Protein AF-A0A7S2FZB4-F1 (afdb_monomer)

Organism: NCBI:txid3111310

InterPro domains:
  IPR009003 Peptidase S1, PA clan [SSF50494] (70-297)

Mean predicted aligned error: 8.91 Å

Solvent-accessible surface area (backbone atoms only — not comparable to full-atom values): 17789 Å² total; per-residue (Å²): 136,61,69,64,58,50,52,54,49,51,51,48,47,39,64,40,36,47,52,48,40,50,52,51,58,49,31,66,74,72,39,52,35,68,60,38,36,54,64,19,36,25,29,40,46,49,42,72,43,98,86,69,51,60,43,51,58,87,63,65,42,78,40,92,68,48,58,57,56,61,49,47,61,46,11,34,28,35,38,41,34,61,56,43,18,13,21,32,26,55,44,94,40,34,30,40,28,23,31,72,45,61,48,56,84,72,52,76,73,56,54,81,88,70,68,74,74,77,88,46,62,71,41,68,49,47,36,34,33,74,85,67,55,29,30,39,27,32,24,65,30,63,47,66,43,87,84,55,72,37,49,33,23,35,28,36,60,66,43,76,63,52,87,70,74,78,61,82,74,96,65,86,71,80,72,60,54,67,69,68,51,68,69,49,50,42,28,54,69,42,95,58,74,78,51,66,68,38,54,27,32,31,46,22,35,49,52,47,55,36,84,82,50,91,48,98,69,49,51,75,49,87,52,83,37,57,40,61,32,42,14,31,27,28,31,59,29,8,39,26,100,85,72,44,68,34,58,76,91,75,20,56,31,32,28,30,33,39,51,78,50,66,23,21,38,6,10,34,28,22,37,36,92,78,41,24,32,37,26,25,32,63,52,69,39,79,89,77,52,42,28,33,18,48,34,34,67,60,55,51,54,49,51,53,51,34,53,49,54,56,52,52,58,61,67,71,66,68,73,77,79,81,75,79,82,78,83,80,83,77,132

Sequence (331 aa):
KITANVKDLVELLCTELFEPFFFLATSLKTGHPRSLFEKTLATAEMKKSSKGYWGATHGLKKHAWLPSLPATFDAVVHFAQAGCGTGVHVGQGLVITCAHVTFHASDDALDDSRGEVPNRIGRRKVVMFPSGRTFLTECVYSSETADGSSDIAVMALLVEITTTTTTTSYVADRSTSTSSIEALPAAAVASEAVEDGDEIFCIGNPSNVDLESLRSNAARLEFEPPTWHASVGRCLGYMGPTAAAVDSRVGTFLLHSCWTYWGHSGAPLFRADSGDVVGLHCAWDDRRGTRHGQKVQLLHDALAAARAAKRASVSCGGAPSMRSRSKRRRR

Radius of gyration: 22.03 Å; Cα contacts (8 Å, |Δi|>4): 717; chains: 1; bounding box: 52×103×45 Å

Structure (mmCIF, N/CA/C/O backbone):
data_AF-A0A7S2FZB4-F1
#
_entry.id   AF-A0A7S2FZB4-F1
#
loop_
_atom_site.group_PDB
_atom_site.id
_atom_site.type_symbol
_atom_site.label_atom_id
_atom_site.label_alt_id
_atom_site.label_comp_id
_atom_site.label_asym_id
_atom_site.label_entity_id
_atom_site.label_seq_id
_atom_site.pdbx_PDB_ins_code
_atom_site.Cartn_x
_atom_site.Cartn_y
_atom_site.Cartn_z
_atom_site.occupancy
_atom_site.B_iso_or_equiv
_atom_site.auth_seq_id
_atom_site.auth_comp_id
_atom_site.auth_asym_id
_atom_site.auth_atom_id
_atom_site.pdbx_PDB_model_num
ATOM 1 N N . LYS A 1 1 ? 34.407 -16.978 21.808 1.00 48.31 1 LYS A N 1
ATOM 2 C CA . LYS A 1 1 ? 33.816 -16.104 20.760 1.00 48.31 1 LYS A CA 1
ATOM 3 C C . LYS A 1 1 ? 32.316 -16.397 20.541 1.00 48.31 1 LYS A C 1
ATOM 5 O O . LYS A 1 1 ? 31.866 -16.408 19.411 1.00 48.31 1 LYS A O 1
ATOM 10 N N . ILE A 1 2 ? 31.539 -16.633 21.607 1.00 48.25 2 ILE A N 1
ATOM 11 C CA . ILE A 1 2 ? 30.079 -16.883 21.531 1.00 48.25 2 ILE A CA 1
ATOM 12 C C . ILE A 1 2 ? 29.300 -15.646 22.010 1.00 48.25 2 ILE A C 1
ATOM 14 O O . ILE A 1 2 ? 28.243 -15.331 21.487 1.00 48.25 2 ILE A O 1
ATOM 18 N N . THR A 1 3 ? 29.864 -14.889 22.951 1.00 48.81 3 THR A N 1
ATOM 19 C CA . THR A 1 3 ? 29.245 -13.711 23.572 1.00 48.81 3 THR A CA 1
ATOM 20 C C . THR A 1 3 ? 29.023 -12.533 22.622 1.00 48.81 3 THR A C 1
ATOM 22 O O . THR A 1 3 ? 28.035 -11.830 22.789 1.00 48.81 3 THR A O 1
ATOM 25 N N . ALA A 1 4 ? 29.889 -12.338 21.617 1.00 55.03 4 ALA A N 1
ATOM 26 C CA . ALA A 1 4 ? 29.668 -11.326 20.575 1.00 55.03 4 ALA A CA 1
ATOM 27 C C . ALA A 1 4 ? 28.400 -11.650 19.762 1.00 55.03 4 ALA A C 1
ATOM 29 O O . ALA A 1 4 ? 27.502 -10.826 19.668 1.00 55.03 4 ALA A O 1
ATOM 30 N N . ASN A 1 5 ? 28.249 -12.911 19.349 1.00 69.06 5 ASN A N 1
ATOM 31 C CA . ASN A 1 5 ? 27.102 -13.365 18.561 1.00 69.06 5 ASN A CA 1
ATOM 32 C C . ASN A 1 5 ? 25.770 -13.294 19.323 1.00 69.06 5 ASN A C 1
ATOM 34 O O . ASN A 1 5 ? 24.727 -13.155 18.699 1.00 69.06 5 ASN A O 1
ATOM 38 N N . VAL A 1 6 ? 25.780 -13.413 20.658 1.00 76.31 6 VAL A N 1
ATOM 39 C CA . VAL A 1 6 ? 24.550 -13.290 21.460 1.00 76.31 6 VAL A CA 1
ATOM 40 C C . VAL A 1 6 ? 24.093 -11.838 21.533 1.00 76.31 6 VAL A C 1
ATOM 42 O O . VAL A 1 6 ? 22.900 -11.589 21.407 1.00 76.31 6 VAL A O 1
ATOM 45 N N . LYS A 1 7 ? 25.015 -10.883 21.712 1.00 74.81 7 LYS A N 1
ATOM 46 C CA . LYS A 1 7 ? 24.662 -9.460 21.731 1.00 74.81 7 LYS A CA 1
ATOM 47 C C . LYS A 1 7 ? 24.083 -9.034 20.382 1.00 74.81 7 LYS A C 1
ATOM 49 O O . LYS A 1 7 ? 22.994 -8.477 20.366 1.00 74.81 7 LYS A O 1
ATOM 54 N N . ASP A 1 8 ? 24.761 -9.378 19.291 1.00 74.75 8 ASP A N 1
ATOM 55 C CA . ASP A 1 8 ? 24.329 -9.020 17.937 1.00 74.75 8 ASP A CA 1
ATOM 56 C C . ASP A 1 8 ? 22.983 -9.676 17.590 1.00 74.75 8 ASP A C 1
ATOM 58 O O . ASP A 1 8 ? 22.113 -9.044 17.000 1.00 74.75 8 ASP A O 1
ATOM 62 N N . LEU A 1 9 ? 22.764 -10.926 18.019 1.00 74.88 9 LEU A N 1
ATOM 63 C CA . LEU A 1 9 ? 21.478 -11.606 17.855 1.00 74.88 9 LEU A CA 1
ATOM 64 C C . LEU A 1 9 ? 20.361 -10.946 18.672 1.00 74.88 9 LEU A C 1
ATOM 66 O O . LEU A 1 9 ? 19.250 -10.810 18.174 1.00 74.88 9 LEU A O 1
ATOM 70 N N . VAL A 1 10 ? 20.624 -10.570 19.926 1.00 78.00 10 VAL A N 1
ATOM 71 C CA . VAL A 1 10 ? 19.634 -9.884 20.770 1.00 78.00 10 VAL A CA 1
ATOM 72 C C . VAL A 1 10 ? 19.300 -8.518 20.189 1.00 78.00 10 VAL A C 1
ATOM 74 O O . VAL A 1 10 ? 18.128 -8.169 20.122 1.00 78.00 10 VAL A O 1
ATOM 77 N N . GLU A 1 11 ? 20.307 -7.772 19.741 1.00 77.50 11 GLU A N 1
ATOM 78 C CA . GLU A 1 11 ? 20.123 -6.481 19.087 1.00 77.50 11 GLU A CA 1
ATOM 79 C C . GLU A 1 11 ? 19.273 -6.636 17.826 1.00 77.50 11 GLU A C 1
ATOM 81 O O . GLU A 1 11 ? 18.234 -5.993 17.739 1.00 77.50 11 GLU A O 1
ATOM 86 N N . LEU A 1 12 ? 19.613 -7.588 16.949 1.00 73.94 12 LEU A N 1
ATOM 87 C CA . LEU A 1 12 ? 18.826 -7.924 15.761 1.00 73.94 12 LEU A CA 1
ATOM 88 C C . LEU A 1 12 ? 17.381 -8.298 16.114 1.00 73.94 12 LEU A C 1
ATOM 90 O O . LEU A 1 12 ? 16.451 -7.795 15.504 1.00 73.94 12 LEU A O 1
ATOM 94 N N . LEU A 1 13 ? 17.154 -9.163 17.106 1.00 76.00 13 LEU A N 1
ATOM 95 C CA . LEU A 1 13 ? 15.798 -9.549 17.516 1.00 76.00 13 LEU A CA 1
ATOM 96 C C . LEU A 1 13 ? 15.002 -8.364 18.076 1.00 76.00 13 LEU A C 1
ATOM 98 O O . LEU A 1 13 ? 13.797 -8.258 17.836 1.00 76.00 13 LEU A O 1
ATOM 102 N N . CYS A 1 14 ? 15.656 -7.480 18.826 1.00 76.38 14 CYS A N 1
ATOM 103 C CA . CYS A 1 14 ? 15.020 -6.293 19.372 1.00 76.38 14 CYS A CA 1
ATOM 104 C C . CYS A 1 14 ? 14.636 -5.306 18.263 1.00 76.38 14 CYS A C 1
ATOM 106 O O . CYS A 1 14 ? 13.479 -4.892 18.206 1.00 76.38 14 CYS A O 1
ATOM 108 N N . THR A 1 15 ? 15.568 -4.975 17.369 1.00 71.06 15 THR A N 1
ATOM 109 C CA . THR A 1 15 ? 15.380 -3.947 16.336 1.00 71.06 15 THR A CA 1
ATOM 110 C C . THR A 1 15 ? 14.539 -4.435 15.155 1.00 71.06 15 THR A C 1
ATOM 112 O O . THR A 1 15 ? 13.678 -3.703 14.674 1.00 71.06 15 THR A O 1
ATOM 115 N N . GLU A 1 16 ? 14.721 -5.680 14.708 1.00 73.00 16 GLU A N 1
ATOM 116 C CA . GLU A 1 16 ? 14.019 -6.231 13.538 1.00 73.00 16 GLU A CA 1
ATOM 117 C C . GLU A 1 16 ? 12.628 -6.763 13.850 1.00 73.00 16 GLU A C 1
ATOM 119 O O . GLU A 1 16 ? 11.833 -6.953 12.933 1.00 73.00 16 GLU A O 1
ATOM 124 N N . LEU A 1 17 ? 12.337 -7.087 15.111 1.00 71.88 17 LEU A N 1
ATOM 125 C CA . LEU A 1 17 ? 11.097 -7.776 15.456 1.00 71.88 17 LEU A CA 1
ATOM 126 C C . LEU A 1 17 ? 10.398 -7.141 16.651 1.00 71.88 17 LEU A C 1
ATOM 128 O O . LEU A 1 17 ? 9.237 -6.763 16.532 1.00 71.88 17 LEU A O 1
ATOM 132 N N . PHE A 1 18 ? 11.069 -7.010 17.797 1.00 75.19 18 PHE A N 1
ATOM 133 C CA . PHE A 1 18 ? 10.390 -6.597 19.026 1.00 75.19 18 PHE A CA 1
ATOM 134 C C . PHE A 1 18 ? 9.882 -5.152 18.975 1.00 75.19 18 PHE A C 1
ATOM 136 O O . PHE A 1 18 ? 8.708 -4.917 19.252 1.00 75.19 18 PHE A O 1
ATOM 143 N N . GLU A 1 19 ? 10.730 -4.187 18.618 1.00 75.56 19 GLU A N 1
ATOM 144 C CA . GLU A 1 19 ? 10.359 -2.769 18.610 1.00 75.56 19 GLU A CA 1
ATOM 145 C C . GLU A 1 19 ? 9.266 -2.442 17.579 1.00 75.56 19 GLU A C 1
ATOM 147 O O . GLU A 1 19 ? 8.246 -1.866 17.987 1.00 75.56 19 GLU A O 1
ATOM 152 N N . PRO A 1 20 ? 9.381 -2.849 16.292 1.00 74.38 20 PRO A N 1
ATOM 153 C CA . PRO A 1 20 ? 8.323 -2.609 15.312 1.00 74.38 20 PRO A CA 1
ATOM 154 C C . PRO A 1 20 ? 7.001 -3.252 15.737 1.00 74.38 20 PRO A C 1
ATOM 156 O O . PRO A 1 20 ? 5.945 -2.615 15.708 1.00 74.38 20 PRO A O 1
ATOM 159 N N . PHE A 1 21 ? 7.055 -4.504 16.204 1.00 77.56 21 PHE A N 1
ATOM 160 C CA . PHE A 1 21 ? 5.871 -5.243 16.627 1.00 77.56 21 PHE A CA 1
ATOM 161 C C . PHE A 1 21 ? 5.207 -4.626 17.863 1.00 77.56 21 PHE A C 1
ATOM 163 O O . PHE A 1 21 ? 3.982 -4.514 17.919 1.00 77.56 21 PHE A O 1
ATOM 170 N N . PHE A 1 22 ? 5.991 -4.195 18.854 1.00 78.69 22 PHE A N 1
ATOM 171 C CA . PHE A 1 22 ? 5.463 -3.592 20.074 1.00 78.69 22 PHE A CA 1
ATOM 172 C C . PHE A 1 22 ? 4.786 -2.246 19.801 1.00 78.69 22 PHE A C 1
ATOM 174 O O . PHE A 1 22 ? 3.715 -1.980 20.356 1.00 78.69 22 PHE A O 1
ATOM 181 N N . PHE A 1 23 ? 5.366 -1.420 18.923 1.00 79.62 23 PHE A N 1
ATOM 182 C CA . PHE A 1 23 ? 4.745 -0.172 18.476 1.00 79.62 23 PHE A CA 1
ATOM 183 C C . PHE A 1 23 ? 3.374 -0.431 17.838 1.00 79.62 23 PHE A C 1
ATOM 185 O O . PHE A 1 23 ? 2.375 0.156 18.261 1.00 79.62 23 PHE A O 1
ATOM 192 N N . LEU A 1 24 ? 3.303 -1.376 16.896 1.00 79.12 24 LEU A N 1
ATOM 193 C CA . LEU A 1 24 ? 2.058 -1.762 16.226 1.00 79.12 24 LEU A CA 1
ATOM 194 C C . LEU A 1 24 ? 1.003 -2.268 17.206 1.00 79.12 24 LEU A C 1
ATOM 196 O O . LEU A 1 24 ? -0.126 -1.778 17.220 1.00 79.12 24 LEU A O 1
ATOM 200 N N . ALA A 1 25 ? 1.378 -3.225 18.055 1.00 77.88 25 ALA A N 1
ATOM 201 C CA . ALA A 1 25 ? 0.471 -3.830 19.020 1.00 77.88 25 ALA A CA 1
ATOM 202 C C . ALA A 1 25 ? -0.050 -2.807 20.042 1.00 77.88 25 ALA A C 1
ATOM 204 O O . ALA A 1 25 ? -1.205 -2.883 20.463 1.00 77.88 25 ALA A O 1
ATOM 205 N N . THR A 1 26 ? 0.786 -1.847 20.442 1.00 79.81 26 THR A N 1
ATOM 206 C CA . THR A 1 26 ? 0.382 -0.756 21.338 1.00 79.81 26 THR A CA 1
ATOM 207 C C . THR A 1 26 ? -0.573 0.198 20.633 1.00 79.81 26 THR A C 1
ATOM 209 O O . THR A 1 26 ? -1.624 0.515 21.183 1.00 79.81 26 THR A O 1
ATOM 212 N N . SER A 1 27 ? -0.261 0.587 19.398 1.00 78.25 27 SER A N 1
ATOM 213 C CA . SER A 1 27 ? -1.104 1.482 18.607 1.00 78.25 27 SER A CA 1
ATOM 214 C C . SER A 1 27 ? -2.488 0.893 18.317 1.00 78.25 27 SER A C 1
ATOM 216 O O . SER A 1 27 ? -3.494 1.589 18.435 1.00 78.25 27 SER A O 1
ATOM 218 N N . LEU A 1 28 ? -2.586 -0.413 18.039 1.00 80.12 28 LEU A N 1
ATOM 219 C CA . LEU A 1 28 ? -3.880 -1.086 17.866 1.00 80.12 28 LEU A CA 1
ATOM 220 C C . LEU A 1 28 ? -4.763 -1.020 19.122 1.00 80.12 28 LEU A C 1
ATOM 222 O O . LEU A 1 28 ? -5.987 -0.979 19.009 1.00 80.12 28 LEU A O 1
ATOM 226 N N . LYS A 1 29 ? -4.162 -0.983 20.317 1.00 80.00 29 LYS A N 1
ATOM 227 C CA . LYS A 1 29 ? -4.902 -0.894 21.585 1.00 80.00 29 LYS A CA 1
ATOM 228 C C . LYS A 1 29 ? -5.414 0.514 21.881 1.00 80.00 29 LYS A C 1
ATOM 230 O O . LYS A 1 29 ? -6.411 0.636 22.585 1.00 80.00 29 LYS A O 1
ATOM 235 N N . THR A 1 30 ? -4.737 1.554 21.394 1.00 79.88 30 THR A N 1
ATOM 236 C CA . THR A 1 30 ? -4.986 2.942 21.819 1.00 79.88 30 THR A CA 1
ATOM 237 C C . THR A 1 30 ? -5.491 3.864 20.707 1.00 79.88 30 THR A C 1
ATOM 239 O O . THR A 1 30 ? -6.187 4.829 21.000 1.00 79.88 30 THR A O 1
ATOM 242 N N . GLY A 1 31 ? -5.166 3.594 19.440 1.00 74.25 31 GLY A N 1
ATOM 243 C CA . GLY A 1 31 ? -5.369 4.531 18.329 1.00 74.25 31 GLY A CA 1
ATOM 244 C C . GLY A 1 31 ? -6.727 4.453 17.627 1.00 74.25 31 GLY A C 1
ATOM 245 O O . GLY A 1 31 ? -7.068 5.359 16.875 1.00 74.25 31 GLY A O 1
ATOM 246 N N . HIS A 1 32 ? -7.495 3.377 17.830 1.00 87.81 32 HIS A N 1
ATOM 247 C CA . HIS A 1 32 ? -8.795 3.126 17.180 1.00 87.81 32 HIS A CA 1
ATOM 248 C C . HIS A 1 32 ? -8.885 3.510 15.676 1.00 87.81 32 HIS A C 1
ATOM 250 O O . HIS A 1 32 ? -9.916 4.053 15.257 1.00 87.81 32 HIS A O 1
ATOM 256 N N . PRO A 1 33 ? -7.871 3.223 14.831 1.00 88.62 33 PRO A N 1
ATOM 257 C CA . PRO A 1 33 ? -7.795 3.766 13.470 1.00 88.62 33 PRO A CA 1
ATOM 258 C C . PRO A 1 33 ? -8.979 3.344 12.587 1.00 88.62 33 PRO A C 1
ATOM 260 O O . PRO A 1 33 ? -9.524 4.156 11.842 1.00 88.62 33 PRO A O 1
ATOM 263 N N . ARG A 1 34 ? -9.477 2.117 12.776 1.00 91.50 34 ARG A N 1
ATOM 264 C CA . ARG A 1 34 ? -10.693 1.607 12.127 1.00 91.50 34 ARG A CA 1
ATOM 265 C C . ARG A 1 34 ? -11.927 2.470 12.409 1.00 91.50 34 ARG A C 1
ATOM 267 O O . ARG A 1 34 ? -12.675 2.786 11.495 1.00 91.50 34 ARG A O 1
ATOM 274 N N . SER A 1 35 ? -12.120 2.901 13.660 1.00 92.06 35 SER A N 1
ATOM 275 C CA . SER A 1 35 ? -13.267 3.742 14.036 1.00 92.06 35 SER A CA 1
ATOM 276 C C . SER A 1 35 ? -13.164 5.150 13.449 1.00 92.06 35 SER A C 1
ATOM 278 O O . SER A 1 35 ? -14.180 5.751 13.107 1.00 92.06 35 SER A O 1
ATOM 280 N N . LEU A 1 36 ? -11.948 5.692 13.338 1.00 92.31 36 LEU A N 1
ATOM 281 C CA . LEU A 1 36 ? -11.719 6.983 12.688 1.00 92.31 36 LEU A CA 1
ATOM 282 C C . LEU A 1 36 ? -12.082 6.900 11.202 1.00 92.31 36 LEU A C 1
ATOM 284 O O . LEU A 1 36 ? -12.842 7.738 10.716 1.00 92.31 36 LEU A O 1
ATOM 288 N N . PHE A 1 37 ? -11.645 5.840 10.523 1.00 93.25 37 PHE A N 1
ATOM 289 C CA . PHE A 1 37 ? -12.009 5.580 9.133 1.00 93.25 37 PHE A CA 1
ATOM 290 C C . PHE A 1 37 ? -13.527 5.400 8.940 1.00 93.25 37 PHE A C 1
ATOM 292 O O . PHE A 1 37 ? -14.116 6.054 8.085 1.00 93.25 37 PHE A O 1
ATOM 299 N N . GLU A 1 38 ? -14.200 4.617 9.792 1.00 94.38 38 GLU A N 1
ATOM 300 C CA . GLU A 1 38 ? -15.668 4.446 9.774 1.00 94.38 38 GLU A CA 1
ATOM 301 C C . GLU A 1 38 ? -16.428 5.771 9.972 1.00 94.38 38 GLU A C 1
ATOM 303 O O . GLU A 1 38 ? -17.516 5.963 9.428 1.00 94.38 38 GLU A O 1
ATOM 308 N N . LYS A 1 39 ? -15.847 6.715 10.723 1.00 95.06 39 LYS A N 1
ATOM 309 C CA . LYS A 1 39 ? -16.369 8.082 10.913 1.00 95.06 39 LYS A CA 1
ATOM 310 C C . LYS A 1 39 ? -15.986 9.040 9.783 1.00 95.06 39 LYS A C 1
ATOM 312 O O . LYS A 1 39 ? -16.207 10.246 9.920 1.00 95.06 39 LYS A O 1
ATOM 317 N N . THR A 1 40 ? -15.405 8.506 8.711 1.00 95.81 40 THR A N 1
ATOM 318 C CA . THR A 1 40 ? -14.914 9.224 7.535 1.00 95.81 40 THR A CA 1
ATOM 319 C C . THR A 1 40 ? -13.897 10.313 7.900 1.00 95.81 40 THR A C 1
ATOM 321 O O . THR A 1 40 ? -13.904 11.403 7.319 1.00 95.81 40 THR A O 1
ATOM 324 N N . LEU A 1 41 ? -13.069 10.050 8.920 1.00 95.31 41 LEU A N 1
ATOM 325 C CA . LEU A 1 41 ? -12.008 10.937 9.389 1.00 95.31 41 LEU A CA 1
ATOM 326 C C . LEU A 1 41 ? -10.672 10.523 8.775 1.00 95.31 41 LEU A C 1
ATOM 328 O O . LEU A 1 41 ? -10.208 9.405 8.984 1.00 95.31 41 LEU A O 1
ATOM 332 N N . ALA A 1 42 ? -10.044 11.443 8.050 1.00 94.94 42 ALA A N 1
ATOM 333 C CA . ALA A 1 42 ? -8.751 11.220 7.412 1.00 94.94 42 ALA A CA 1
ATOM 334 C C . ALA A 1 42 ? -7.943 12.515 7.313 1.00 94.94 42 ALA A C 1
ATOM 336 O O . ALA A 1 42 ? -8.490 13.629 7.334 1.00 94.94 42 ALA A O 1
ATOM 337 N N . THR A 1 43 ? -6.632 12.362 7.163 1.00 94.31 43 THR A N 1
ATOM 338 C CA . THR A 1 43 ? -5.721 13.471 6.885 1.00 94.31 43 THR A CA 1
ATOM 339 C C . THR A 1 43 ? -6.038 14.077 5.531 1.00 94.31 43 THR A C 1
ATOM 341 O O . THR A 1 43 ? -6.264 13.373 4.548 1.00 94.31 43 THR A O 1
ATOM 344 N N . ALA A 1 44 ? -6.094 15.406 5.491 1.00 93.31 44 ALA A N 1
ATOM 345 C CA . ALA A 1 44 ? -6.439 16.130 4.279 1.00 93.31 44 ALA A CA 1
ATOM 346 C C . ALA A 1 44 ? -5.346 16.034 3.209 1.00 93.31 44 ALA A C 1
ATOM 348 O O . ALA A 1 44 ? -4.172 15.812 3.505 1.00 93.31 44 ALA A O 1
ATOM 349 N N . GLU A 1 45 ? -5.759 16.308 1.978 1.00 91.38 45 GLU A N 1
ATOM 350 C CA . GLU A 1 45 ? -4.887 16.435 0.818 1.00 91.38 45 GLU A CA 1
ATOM 351 C C . GLU A 1 45 ? -3.697 17.372 1.075 1.00 91.38 45 GLU A C 1
ATOM 353 O O . GLU A 1 45 ? -3.819 18.405 1.752 1.00 91.38 45 GLU A O 1
ATOM 358 N N . MET A 1 46 ? -2.545 17.012 0.504 1.00 89.94 46 MET A N 1
ATOM 359 C CA . MET A 1 46 ? -1.336 17.816 0.600 1.00 89.94 46 MET A CA 1
ATOM 360 C C . MET A 1 46 ? -1.500 19.181 -0.063 1.00 89.94 46 MET A C 1
ATOM 362 O O . MET A 1 46 ? -2.018 19.314 -1.169 1.00 89.94 46 MET A O 1
ATOM 366 N N . LYS A 1 47 ? -0.990 20.217 0.604 1.00 87.12 47 LYS A N 1
ATOM 367 C CA . LYS A 1 47 ? -0.951 21.584 0.085 1.00 87.12 47 LYS A CA 1
ATOM 368 C C . LYS A 1 47 ? 0.443 22.166 0.229 1.00 87.12 47 LYS A C 1
ATOM 370 O O . LYS A 1 47 ? 1.161 21.884 1.190 1.00 87.12 47 LYS A O 1
ATOM 375 N N . LYS A 1 48 ? 0.804 23.031 -0.715 1.00 86.25 48 LYS A N 1
ATOM 376 C CA . LYS A 1 48 ? 2.024 23.826 -0.620 1.00 86.25 48 LYS A CA 1
ATOM 377 C C . LYS A 1 48 ? 1.814 24.941 0.399 1.00 86.25 48 LYS A C 1
ATOM 379 O O . LYS A 1 48 ? 0.911 25.764 0.263 1.00 86.25 48 LYS A O 1
ATOM 384 N N . SER A 1 49 ? 2.639 24.957 1.435 1.00 84.06 49 SER A N 1
ATOM 385 C CA . SER A 1 49 ? 2.681 26.035 2.419 1.00 84.06 49 SER A CA 1
ATOM 386 C C . SER A 1 49 ? 3.215 27.329 1.799 1.00 84.06 49 SER A C 1
ATOM 388 O O . SER A 1 49 ? 3.915 27.315 0.784 1.00 84.06 49 SER A O 1
ATOM 390 N N . SER A 1 50 ? 2.967 28.461 2.463 1.00 83.94 50 SER A N 1
ATOM 391 C CA . SER A 1 50 ? 3.542 29.761 2.082 1.00 83.94 50 SER A CA 1
ATOM 392 C C . SER A 1 50 ? 5.075 29.773 2.088 1.00 83.94 50 SER A C 1
ATOM 394 O O . SER A 1 50 ? 5.686 30.569 1.383 1.00 83.94 50 SER A O 1
ATOM 396 N N . LYS A 1 51 ? 5.700 28.869 2.851 1.00 81.62 51 LYS A N 1
ATOM 397 C CA . LYS A 1 51 ? 7.156 28.686 2.923 1.00 81.62 51 LYS A CA 1
ATOM 398 C C . LYS A 1 51 ? 7.701 27.729 1.853 1.00 81.62 51 LYS A C 1
ATOM 400 O O . LYS A 1 51 ? 8.891 27.446 1.849 1.00 81.62 51 LYS A O 1
ATOM 405 N N . GLY A 1 52 ? 6.847 27.218 0.967 1.00 80.44 52 GLY A N 1
ATOM 406 C CA . GLY A 1 52 ? 7.237 26.356 -0.148 1.00 80.44 52 GLY A CA 1
ATOM 407 C C . GLY A 1 52 ? 7.270 24.857 0.155 1.00 80.44 52 GLY A C 1
ATOM 408 O O . GLY A 1 52 ? 7.391 24.083 -0.788 1.00 80.44 52 GLY A O 1
ATOM 409 N N . TYR A 1 53 ? 7.104 24.445 1.415 1.00 80.56 53 TYR A N 1
ATOM 410 C CA . TYR A 1 53 ? 7.041 23.033 1.813 1.00 80.56 53 TYR A CA 1
ATOM 411 C C . TYR A 1 53 ? 5.673 22.433 1.525 1.00 80.56 53 TYR A C 1
ATOM 413 O O . TYR A 1 53 ? 4.656 23.091 1.762 1.00 80.56 53 TYR A O 1
ATOM 421 N N . TRP A 1 54 ? 5.648 21.184 1.083 1.00 83.25 54 TRP A N 1
ATOM 422 C CA . TRP A 1 54 ? 4.423 20.421 0.906 1.00 83.25 54 TRP A CA 1
ATOM 423 C C . TRP A 1 54 ? 4.097 19.632 2.168 1.00 83.25 54 TRP A C 1
ATOM 425 O O . TRP A 1 54 ? 4.952 18.952 2.722 1.00 83.25 54 TRP A O 1
ATOM 435 N N . GLY A 1 55 ? 2.853 19.714 2.623 1.00 82.25 55 GLY A N 1
ATOM 436 C CA . GLY A 1 55 ? 2.403 18.970 3.793 1.00 82.25 55 GLY A CA 1
ATOM 437 C C . GLY A 1 55 ? 0.887 18.898 3.863 1.00 82.25 55 GLY A C 1
ATOM 438 O O . GLY A 1 55 ? 0.184 19.603 3.138 1.00 82.25 55 GLY A O 1
ATOM 439 N N . ALA A 1 56 ? 0.373 18.038 4.734 1.00 79.19 56 ALA A N 1
ATOM 440 C CA . ALA A 1 56 ? -1.045 18.029 5.056 1.00 79.19 56 ALA A CA 1
ATOM 441 C C . ALA A 1 56 ? -1.356 19.050 6.154 1.00 79.19 56 ALA A C 1
ATOM 443 O O . ALA A 1 56 ? -0.520 19.359 7.008 1.00 79.19 56 ALA A O 1
ATOM 444 N N . THR A 1 57 ? -2.586 19.566 6.162 1.00 77.31 57 THR A N 1
ATOM 445 C CA . THR A 1 57 ? -3.068 20.308 7.333 1.00 77.31 57 THR A CA 1
ATOM 446 C C . THR A 1 57 ? -3.091 19.380 8.540 1.00 77.31 57 THR A C 1
ATOM 448 O O . THR A 1 57 ? -3.605 18.273 8.412 1.00 77.31 57 THR A O 1
ATOM 451 N N . HIS A 1 58 ? -2.585 19.837 9.686 1.00 78.19 58 HIS A N 1
ATOM 452 C CA . HIS A 1 58 ? -2.596 19.050 10.919 1.00 78.19 58 HIS A CA 1
ATOM 453 C C . HIS A 1 58 ? -4.005 18.589 11.309 1.00 78.19 58 HIS A C 1
ATOM 455 O O . HIS A 1 58 ? -4.975 19.345 11.181 1.00 78.19 58 HIS A O 1
ATOM 461 N N . GLY A 1 59 ? -4.063 17.362 11.828 1.00 84.88 59 GLY A N 1
ATOM 462 C CA . GLY A 1 59 ? -5.263 16.730 12.357 1.00 84.88 59 GLY A CA 1
ATOM 463 C C . GLY A 1 59 ? -6.145 16.059 11.306 1.00 84.88 59 GLY A C 1
ATOM 464 O O . GLY A 1 59 ? -6.033 16.273 10.095 1.00 84.88 59 GLY A O 1
ATOM 465 N N . LEU A 1 60 ? -7.066 15.246 11.812 1.00 92.06 60 LEU A N 1
ATOM 466 C CA . LEU A 1 60 ? -8.055 14.539 11.014 1.00 92.06 60 LEU A CA 1
ATOM 467 C C . LEU A 1 60 ? -9.235 15.449 10.671 1.00 92.06 60 LEU A C 1
ATOM 469 O O . LEU A 1 60 ? -9.697 16.248 11.488 1.00 92.06 60 LEU A O 1
ATOM 473 N N . LYS A 1 61 ? -9.763 15.302 9.455 1.00 94.12 61 LYS A N 1
ATOM 474 C CA . LYS A 1 61 ? -10.961 16.013 8.997 1.00 94.12 61 LYS A CA 1
ATOM 475 C C . LYS A 1 61 ? -12.005 15.031 8.512 1.00 94.12 61 LYS A C 1
ATOM 477 O O . LYS A 1 61 ? -11.670 13.965 8.007 1.00 94.12 61 LYS A O 1
ATOM 482 N N . LYS A 1 62 ? -13.273 15.416 8.655 1.00 95.69 62 LYS A N 1
ATOM 483 C CA . LYS A 1 62 ? -14.390 14.651 8.109 1.00 95.69 62 LYS A CA 1
ATOM 484 C C . LYS A 1 62 ? -14.499 14.907 6.608 1.00 95.69 62 LYS A C 1
ATOM 486 O O . LYS A 1 62 ? -14.641 16.060 6.205 1.00 95.69 62 LYS A O 1
ATOM 491 N N . HIS A 1 63 ? -14.486 13.844 5.811 1.00 95.62 63 HIS A N 1
ATOM 492 C CA . HIS A 1 63 ? -14.643 13.902 4.356 1.00 95.62 63 HIS A CA 1
ATOM 493 C C . HIS A 1 63 ? -15.908 13.157 3.957 1.00 95.62 63 HIS A C 1
ATOM 495 O O . HIS A 1 63 ? -16.003 11.955 4.166 1.00 95.62 63 HIS A O 1
ATOM 501 N N . ALA A 1 64 ? -16.895 13.870 3.413 1.00 94.56 64 ALA A N 1
ATOM 502 C CA . ALA A 1 64 ? -18.212 13.295 3.126 1.00 94.56 64 ALA A CA 1
ATOM 503 C C . ALA A 1 64 ? -18.185 12.191 2.053 1.00 94.56 64 ALA A C 1
ATOM 505 O O . ALA A 1 64 ? -19.061 11.335 2.053 1.00 94.56 64 ALA A O 1
ATOM 506 N N . TRP A 1 65 ? -17.195 12.226 1.158 1.00 94.50 65 TRP A N 1
ATOM 507 C CA . TRP A 1 65 ? -17.020 11.251 0.083 1.00 94.50 65 TRP A CA 1
ATOM 508 C C . TRP A 1 65 ? -16.166 10.046 0.487 1.00 94.50 65 TRP A C 1
ATOM 510 O O . TRP A 1 65 ? -16.175 9.041 -0.217 1.00 94.50 65 TRP A O 1
ATOM 520 N N . LEU A 1 66 ? -15.412 10.128 1.592 1.00 93.94 66 LEU A N 1
ATOM 521 C CA . LEU A 1 66 ? -14.562 9.021 2.019 1.00 93.94 66 LEU A CA 1
ATOM 522 C C . LEU A 1 66 ? -15.465 7.852 2.441 1.00 93.94 66 LEU A C 1
ATOM 524 O O . LEU A 1 66 ? -16.320 8.045 3.312 1.00 93.94 66 LEU A O 1
ATOM 528 N N . PRO A 1 67 ? -15.297 6.652 1.861 1.00 91.19 67 PRO A N 1
ATOM 529 C CA . PRO A 1 67 ? -16.169 5.537 2.175 1.00 91.19 67 PRO A CA 1
ATOM 530 C C . PRO A 1 67 ? -15.973 5.088 3.621 1.00 91.19 67 PRO A C 1
ATOM 532 O O . PRO A 1 67 ? -14.855 4.996 4.121 1.00 91.19 67 PRO A O 1
ATOM 535 N N . SER A 1 68 ? -17.065 4.714 4.278 1.00 88.31 68 SER A N 1
ATOM 536 C CA . SER A 1 68 ? -17.048 4.066 5.592 1.00 88.31 68 SER A CA 1
ATOM 537 C C . SER A 1 68 ? -17.015 2.536 5.472 1.00 88.31 68 SER A C 1
ATOM 539 O O . SER A 1 68 ? -17.632 1.842 6.275 1.00 88.31 68 SER A O 1
ATOM 541 N N . LEU A 1 69 ? -16.331 2.004 4.448 1.00 87.06 69 LEU A N 1
ATOM 542 C CA . LEU A 1 69 ? -16.272 0.575 4.117 1.00 87.06 69 LEU A CA 1
ATOM 543 C C . LEU A 1 69 ? -15.183 -0.134 4.943 1.00 87.06 69 LEU A C 1
ATOM 545 O O . LEU A 1 69 ? -14.005 -0.057 4.586 1.00 87.06 69 LEU A O 1
ATOM 549 N N . PRO A 1 70 ? -15.522 -0.879 6.015 1.00 84.44 70 PRO A N 1
ATOM 550 C CA . PRO A 1 70 ? -14.504 -1.429 6.907 1.00 84.44 70 PRO A CA 1
ATOM 551 C C . PRO A 1 70 ? -13.644 -2.488 6.217 1.00 84.44 70 PRO A C 1
ATOM 553 O O . PRO A 1 70 ? -12.473 -2.616 6.539 1.00 84.44 70 PRO A O 1
ATOM 556 N N . ALA A 1 71 ? -14.191 -3.201 5.226 1.00 89.25 71 ALA A N 1
ATOM 557 C CA . ALA A 1 71 ? -13.467 -4.231 4.482 1.00 89.25 71 ALA A CA 1
ATOM 558 C C . ALA A 1 71 ? -12.226 -3.683 3.755 1.00 89.25 71 ALA A C 1
ATOM 560 O O . ALA A 1 71 ? -11.193 -4.349 3.744 1.00 89.25 71 ALA A O 1
ATOM 561 N N . THR A 1 72 ? -12.304 -2.467 3.201 1.00 92.31 72 THR A N 1
ATOM 562 C CA . THR A 1 72 ? -11.175 -1.808 2.529 1.00 92.31 72 THR A CA 1
ATOM 563 C C . THR A 1 72 ? -10.046 -1.522 3.512 1.00 92.31 72 THR A C 1
ATOM 565 O O . THR A 1 72 ? -8.893 -1.850 3.247 1.00 92.31 72 THR A O 1
ATOM 568 N N . PHE A 1 73 ? -10.388 -0.971 4.679 1.00 95.06 73 PHE A N 1
ATOM 569 C CA . PHE A 1 73 ? -9.436 -0.720 5.758 1.00 95.06 73 PHE A CA 1
ATOM 570 C C . PHE A 1 73 ? -8.857 -2.029 6.316 1.00 95.06 73 PHE A C 1
ATOM 572 O O . PHE A 1 73 ? -7.645 -2.171 6.454 1.00 95.06 73 PHE A O 1
ATOM 579 N N . ASP A 1 74 ? -9.722 -3.007 6.585 1.00 95.88 74 ASP A N 1
ATOM 580 C CA . ASP A 1 74 ? -9.379 -4.279 7.221 1.00 95.88 74 ASP A CA 1
ATOM 581 C C . ASP A 1 74 ? -8.491 -5.174 6.327 1.00 95.88 74 ASP A C 1
ATOM 583 O O . ASP A 1 74 ? -7.840 -6.087 6.838 1.00 95.88 74 ASP A O 1
ATOM 587 N N . ALA A 1 75 ? -8.431 -4.912 5.014 1.00 97.25 75 ALA A N 1
ATOM 588 C CA . ALA A 1 75 ? -7.564 -5.609 4.059 1.00 97.25 75 ALA A CA 1
ATOM 589 C C . ALA A 1 75 ? -6.115 -5.079 4.020 1.00 97.25 75 ALA A C 1
ATOM 591 O O . ALA A 1 75 ? -5.242 -5.725 3.433 1.00 97.25 75 ALA A O 1
ATOM 592 N N . VAL A 1 76 ? -5.840 -3.914 4.615 1.00 97.50 76 VAL A N 1
ATOM 593 C CA . VAL A 1 76 ? -4.510 -3.284 4.616 1.00 97.50 76 VAL A CA 1
ATOM 594 C C . VAL A 1 76 ? -3.596 -3.979 5.615 1.00 97.50 76 VAL A C 1
ATOM 596 O O . VAL A 1 76 ? -3.938 -4.117 6.786 1.00 97.50 76 VAL A O 1
ATOM 599 N N . VAL A 1 77 ? -2.390 -4.347 5.195 1.00 96.38 77 VAL A N 1
ATOM 600 C CA . VAL A 1 77 ? -1.404 -4.993 6.068 1.00 96.38 77 VAL A CA 1
ATOM 601 C C . VAL A 1 77 ? -0.175 -4.123 6.269 1.00 96.38 77 VAL A C 1
ATOM 603 O O . VAL A 1 77 ? 0.187 -3.321 5.411 1.00 96.38 77 VAL A O 1
ATOM 606 N N . HIS A 1 78 ? 0.502 -4.323 7.393 1.00 94.50 78 HIS A N 1
ATOM 607 C CA . HIS A 1 78 ? 1.793 -3.712 7.673 1.00 94.50 78 HIS A CA 1
ATOM 608 C C . HIS A 1 78 ? 2.886 -4.771 7.802 1.00 94.50 78 HIS A C 1
ATOM 610 O O . HIS A 1 78 ? 2.674 -5.808 8.430 1.00 94.50 78 HIS A O 1
ATOM 616 N N . PHE A 1 79 ? 4.061 -4.496 7.241 1.00 92.75 79 PHE A N 1
ATOM 617 C CA . PHE A 1 79 ? 5.243 -5.350 7.337 1.00 92.75 79 PHE A CA 1
ATOM 618 C C . PHE A 1 79 ? 5.998 -5.034 8.631 1.00 92.75 79 PHE A C 1
ATOM 620 O O . PHE A 1 79 ? 6.651 -4.001 8.737 1.00 92.75 79 PHE A O 1
ATOM 627 N N . ALA A 1 80 ? 5.904 -5.926 9.616 1.00 86.50 80 ALA A N 1
ATOM 628 C CA . ALA A 1 80 ? 6.354 -5.704 10.991 1.00 86.50 80 ALA A CA 1
ATOM 629 C C . ALA A 1 80 ? 7.840 -6.066 11.211 1.00 86.50 80 ALA A C 1
ATOM 631 O O . ALA A 1 80 ? 8.156 -6.801 12.144 1.00 86.50 80 ALA A O 1
ATOM 632 N N . GLN A 1 81 ? 8.731 -5.612 10.321 1.00 82.00 81 GLN A N 1
ATOM 633 C CA . GLN A 1 81 ? 10.190 -5.838 10.374 1.00 82.00 81 GLN A CA 1
ATOM 634 C C . GLN A 1 81 ? 10.959 -4.655 9.769 1.00 82.00 81 GLN A C 1
ATOM 636 O O . GLN A 1 81 ? 10.316 -3.788 9.180 1.00 82.00 81 GLN A O 1
ATOM 641 N N . ALA A 1 82 ? 12.298 -4.600 9.848 1.00 71.06 82 ALA A N 1
ATOM 642 C CA . ALA A 1 82 ? 13.036 -3.508 9.204 1.00 71.06 82 ALA A CA 1
ATOM 643 C C . ALA A 1 82 ? 12.852 -3.498 7.678 1.00 71.06 82 ALA A C 1
ATOM 645 O O . ALA A 1 82 ? 12.495 -4.507 7.051 1.00 71.06 82 ALA A O 1
ATOM 646 N N . GLY A 1 83 ? 13.038 -2.313 7.089 1.00 75.38 83 GLY A N 1
ATOM 647 C CA . GLY A 1 83 ? 12.494 -2.007 5.765 1.00 75.38 83 GLY A CA 1
ATOM 648 C C . GLY A 1 83 ? 10.965 -2.086 5.775 1.00 75.38 83 GLY A C 1
ATOM 649 O O . GLY A 1 83 ? 10.371 -2.662 4.864 1.00 75.38 83 GLY A O 1
ATOM 650 N N . CYS A 1 84 ? 10.339 -1.610 6.861 1.00 83.31 84 CYS A N 1
ATOM 651 C CA . CYS A 1 84 ? 8.901 -1.713 7.057 1.00 83.31 84 CYS A CA 1
ATOM 652 C C . CYS A 1 84 ? 8.146 -0.948 5.969 1.00 83.31 84 CYS A C 1
ATOM 654 O O . CYS A 1 84 ? 8.598 0.061 5.425 1.00 83.31 84 CYS A O 1
ATOM 656 N N . GLY A 1 85 ? 6.956 -1.441 5.669 1.00 92.50 85 GLY A N 1
ATOM 657 C CA . GLY A 1 85 ? 6.101 -0.880 4.644 1.00 92.50 85 GLY A CA 1
ATOM 658 C C . GLY A 1 85 ? 4.666 -1.320 4.839 1.00 92.50 85 GLY A C 1
ATOM 659 O O . GLY A 1 85 ? 4.293 -1.930 5.846 1.00 92.50 85 GLY A O 1
ATOM 660 N N . THR A 1 86 ? 3.854 -1.018 3.848 1.00 96.50 86 THR A N 1
ATOM 661 C CA . THR A 1 86 ? 2.434 -1.338 3.812 1.00 96.50 86 THR A CA 1
ATOM 662 C C . THR A 1 86 ? 2.164 -2.285 2.641 1.00 96.50 86 THR A C 1
ATOM 664 O O . THR A 1 86 ? 2.932 -2.368 1.687 1.00 96.50 86 THR A O 1
ATOM 667 N N . GLY A 1 87 ? 1.087 -3.051 2.715 1.00 98.00 87 GLY A N 1
ATOM 668 C CA . GLY A 1 87 ? 0.548 -3.792 1.584 1.00 98.00 87 GLY A CA 1
ATOM 669 C C . GLY A 1 87 ? -0.964 -3.910 1.684 1.00 98.00 87 GLY A C 1
ATOM 670 O O . GLY A 1 87 ? -1.587 -3.402 2.617 1.00 98.00 87 GLY A O 1
ATOM 671 N N . VAL A 1 88 ? -1.561 -4.636 0.748 1.00 98.56 88 VAL A N 1
ATOM 672 C CA . VAL A 1 88 ? -2.995 -4.936 0.770 1.00 98.56 88 VAL A CA 1
ATOM 673 C C . VAL A 1 88 ? -3.244 -6.388 0.398 1.00 98.56 88 VAL A C 1
ATOM 675 O O . VAL A 1 88 ? -2.688 -6.899 -0.575 1.00 98.56 88 VAL A O 1
ATOM 678 N N . HIS A 1 89 ? -4.066 -7.068 1.193 1.00 98.44 89 HIS A N 1
ATOM 679 C CA . HIS A 1 89 ? -4.547 -8.404 0.879 1.00 98.44 89 HIS A CA 1
ATOM 680 C C . HIS A 1 89 ? -5.641 -8.319 -0.189 1.00 98.44 89 HIS A C 1
ATOM 682 O O . HIS A 1 89 ? -6.642 -7.625 -0.021 1.00 98.44 89 HIS A O 1
ATOM 688 N N . VAL A 1 90 ? -5.457 -9.055 -1.282 1.00 97.50 90 VAL A N 1
ATOM 689 C CA . VAL A 1 90 ? -6.357 -9.059 -2.451 1.00 97.50 90 VAL A CA 1
ATOM 690 C C . VAL A 1 90 ? -7.039 -10.417 -2.652 1.00 97.50 90 VAL A C 1
ATOM 692 O O . VAL A 1 90 ? -7.453 -10.787 -3.753 1.00 97.50 90 VAL A O 1
ATOM 695 N N . GLY A 1 91 ? -7.138 -11.188 -1.565 1.00 94.88 91 GLY A N 1
ATOM 696 C CA . GLY A 1 91 ? -7.767 -12.502 -1.531 1.00 94.88 91 GLY A CA 1
ATOM 697 C C . GLY A 1 91 ? -6.823 -13.643 -1.905 1.00 94.88 91 GLY A C 1
ATOM 698 O O . GLY A 1 91 ? -5.691 -13.448 -2.347 1.00 94.88 91 GLY A O 1
ATOM 699 N N . GLN A 1 92 ? -7.303 -14.877 -1.717 1.00 92.44 92 GLN A N 1
ATOM 700 C CA . GLN A 1 92 ? -6.562 -16.118 -2.009 1.00 92.44 92 GLN A CA 1
ATOM 701 C C . GLN A 1 92 ? -5.202 -16.228 -1.286 1.00 92.44 92 GLN A C 1
ATOM 703 O O . GLN A 1 92 ? -4.311 -16.956 -1.741 1.00 92.44 92 GLN A O 1
ATOM 708 N N . GLY A 1 93 ? -5.047 -15.504 -0.172 1.00 95.12 93 GLY A N 1
ATOM 709 C CA . GLY A 1 93 ? -3.803 -15.415 0.582 1.00 95.12 93 GLY A CA 1
ATOM 710 C C . GLY A 1 93 ? -2.707 -14.634 -0.136 1.00 95.12 93 GLY A C 1
ATOM 711 O O . GLY A 1 93 ? -1.539 -14.909 0.108 1.00 95.12 93 GLY A O 1
ATOM 712 N N . LEU A 1 94 ? -3.047 -13.718 -1.046 1.00 97.38 94 LEU A N 1
ATOM 713 C CA . LEU A 1 94 ? -2.077 -12.878 -1.746 1.00 97.38 94 LEU A CA 1
ATOM 714 C C . LEU A 1 94 ? -2.120 -11.449 -1.211 1.00 97.38 94 LEU A C 1
ATOM 716 O O . LEU A 1 94 ? -3.180 -10.830 -1.143 1.00 97.38 94 LEU A O 1
ATOM 720 N N . VAL A 1 95 ? -0.951 -10.927 -0.867 1.00 98.44 95 VAL A N 1
ATOM 721 C CA . VAL A 1 95 ? -0.723 -9.535 -0.487 1.00 98.44 95 VAL A CA 1
ATOM 722 C C . VAL A 1 95 ? 0.131 -8.885 -1.564 1.00 98.44 95 VAL A C 1
ATOM 724 O O . VAL A 1 95 ? 1.156 -9.441 -1.945 1.00 98.44 95 VAL A O 1
ATOM 727 N N . ILE A 1 96 ? -0.262 -7.709 -2.040 1.00 98.44 96 ILE A N 1
ATOM 728 C CA 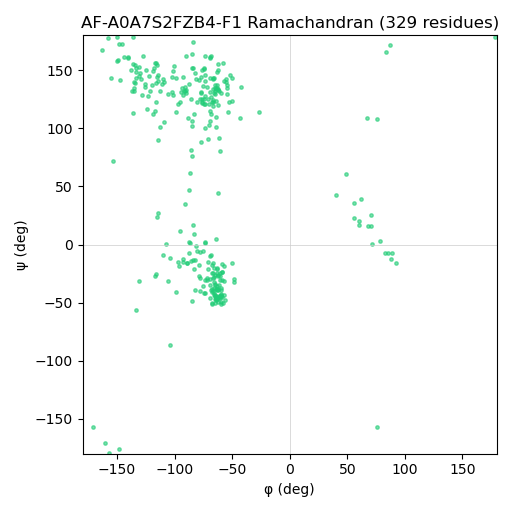. ILE A 1 96 ? 0.563 -6.890 -2.938 1.00 98.44 96 ILE A CA 1
ATOM 729 C C . ILE A 1 96 ? 1.210 -5.743 -2.158 1.00 98.44 96 ILE A C 1
ATOM 731 O O . ILE A 1 96 ? 0.619 -5.215 -1.215 1.00 98.44 96 ILE A O 1
ATOM 735 N N . THR A 1 97 ? 2.441 -5.396 -2.524 1.00 98.44 97 THR A N 1
ATOM 736 C CA . THR A 1 97 ? 3.242 -4.321 -1.917 1.00 98.44 97 THR A CA 1
ATOM 737 C C . THR A 1 97 ? 4.303 -3.836 -2.918 1.00 98.44 97 THR A C 1
ATOM 739 O O . THR A 1 97 ? 4.382 -4.349 -4.037 1.00 98.44 97 THR A O 1
ATOM 742 N N . CYS A 1 98 ? 5.129 -2.869 -2.523 1.00 97.50 98 CYS A N 1
ATOM 743 C CA . CYS A 1 98 ? 6.321 -2.484 -3.272 1.00 97.50 98 CYS A CA 1
ATOM 744 C C . CYS A 1 98 ? 7.427 -3.537 -3.132 1.00 97.50 98 CYS A C 1
ATOM 746 O O . CYS A 1 98 ? 7.582 -4.158 -2.079 1.00 97.50 98 CYS A O 1
ATOM 748 N N . ALA A 1 99 ? 8.226 -3.737 -4.179 1.00 95.19 99 ALA A N 1
ATOM 749 C CA . ALA A 1 99 ? 9.309 -4.713 -4.148 1.00 95.19 99 ALA A CA 1
ATOM 750 C C . ALA A 1 99 ? 10.366 -4.344 -3.104 1.00 95.19 99 ALA A C 1
ATOM 752 O O . ALA A 1 99 ? 10.804 -5.216 -2.348 1.00 95.19 99 ALA A O 1
ATOM 753 N N . HIS A 1 100 ? 10.686 -3.059 -2.962 1.00 91.88 100 HIS A N 1
ATOM 754 C CA . HIS A 1 100 ? 11.654 -2.607 -1.965 1.00 91.88 100 HIS A CA 1
ATOM 755 C C . HIS A 1 100 ? 11.188 -2.800 -0.506 1.00 91.88 100 HIS A C 1
ATOM 757 O O . HIS A 1 100 ? 12.014 -2.823 0.398 1.00 91.88 100 HIS A O 1
ATOM 763 N N . VAL A 1 101 ? 9.897 -3.039 -0.236 1.00 92.88 101 VAL A N 1
ATOM 764 C CA . VAL A 1 101 ? 9.409 -3.418 1.114 1.00 92.88 101 VAL A CA 1
ATOM 765 C C . VAL A 1 101 ? 9.845 -4.844 1.487 1.00 92.88 101 VAL A C 1
ATOM 767 O O . VAL A 1 101 ? 9.948 -5.219 2.656 1.00 92.88 101 VAL A O 1
ATOM 770 N N . THR A 1 102 ? 10.181 -5.665 0.490 1.00 89.38 102 THR A N 1
ATOM 771 C CA . THR A 1 102 ? 10.740 -7.013 0.687 1.00 89.38 102 THR A CA 1
ATOM 772 C C . THR A 1 102 ? 12.263 -7.003 0.897 1.00 89.38 102 THR A C 1
ATOM 774 O O . THR A 1 102 ? 12.934 -8.039 0.797 1.00 89.38 102 THR A O 1
ATOM 777 N N . PHE A 1 103 ? 12.814 -5.829 1.215 1.00 83.12 103 PHE A N 1
ATOM 778 C CA . PHE A 1 103 ? 14.209 -5.610 1.572 1.00 83.12 103 PHE A CA 1
ATOM 779 C C . PHE A 1 103 ? 14.692 -6.550 2.684 1.00 83.12 103 PHE A C 1
ATOM 781 O O . PHE A 1 103 ? 13.948 -6.912 3.600 1.00 83.12 103 PHE A O 1
ATOM 788 N N . HIS A 1 104 ? 15.958 -6.943 2.606 1.00 73.94 104 HIS A N 1
ATOM 789 C CA . HIS A 1 104 ? 16.653 -7.709 3.632 1.00 73.94 104 HIS A CA 1
ATOM 790 C C . HIS A 1 104 ? 17.996 -7.035 3.921 1.00 73.94 104 HIS A C 1
ATOM 792 O O . HIS A 1 104 ? 18.637 -6.575 2.989 1.00 73.94 104 HIS A O 1
ATOM 798 N N . ALA A 1 105 ? 18.475 -7.045 5.168 1.00 65.75 105 ALA A N 1
ATOM 799 C CA . ALA A 1 105 ? 19.722 -6.370 5.565 1.00 65.75 105 ALA A CA 1
ATOM 800 C C . ALA A 1 105 ? 20.978 -6.812 4.775 1.00 65.75 105 ALA A C 1
ATOM 802 O O . ALA A 1 105 ? 21.985 -6.119 4.743 1.00 65.75 105 ALA A O 1
ATOM 803 N N . SER A 1 106 ? 20.935 -7.972 4.110 1.00 61.75 106 SER A N 1
ATOM 804 C CA . SER A 1 106 ? 22.000 -8.407 3.192 1.00 61.75 106 SER A CA 1
ATOM 805 C C . SER A 1 106 ? 22.065 -7.602 1.891 1.00 61.75 106 SER A C 1
ATOM 807 O O . SER A 1 106 ? 23.043 -7.734 1.162 1.00 61.75 106 SER A O 1
ATOM 809 N N . ASP A 1 107 ? 21.024 -6.834 1.572 1.00 66.00 107 ASP A N 1
ATOM 810 C CA . ASP A 1 107 ? 20.985 -5.971 0.394 1.00 66.00 107 ASP A CA 1
ATOM 811 C C . ASP A 1 107 ? 21.904 -4.755 0.569 1.00 66.00 107 ASP A C 1
ATOM 813 O O . ASP A 1 107 ? 22.493 -4.334 -0.413 1.00 66.00 107 ASP A O 1
ATOM 817 N N . ASP A 1 108 ? 22.143 -4.277 1.799 1.00 57.91 108 ASP A N 1
ATOM 818 C CA . ASP A 1 108 ? 23.100 -3.187 2.077 1.00 57.91 108 ASP A CA 1
ATOM 819 C C . ASP A 1 108 ? 24.552 -3.565 1.722 1.00 57.91 108 ASP A C 1
ATOM 821 O O . ASP A 1 108 ? 25.416 -2.706 1.554 1.00 57.91 108 ASP A O 1
ATOM 825 N N . ALA A 1 109 ? 24.846 -4.867 1.619 1.00 51.03 109 ALA A N 1
ATOM 826 C CA . ALA A 1 109 ? 26.150 -5.371 1.187 1.00 51.03 109 ALA A CA 1
ATOM 827 C C . ALA A 1 109 ? 26.280 -5.465 -0.345 1.00 51.03 109 ALA A C 1
ATOM 829 O O . ALA A 1 109 ? 27.391 -5.643 -0.855 1.00 51.03 109 ALA A O 1
ATOM 830 N N . LEU A 1 110 ? 25.166 -5.368 -1.079 1.00 52.94 110 LEU A N 1
ATOM 831 C CA . LEU A 1 110 ? 25.148 -5.243 -2.532 1.00 52.94 110 LEU A CA 1
ATOM 832 C C . LEU A 1 110 ? 25.304 -3.760 -2.856 1.00 52.94 110 LEU A C 1
ATOM 834 O O . LEU A 1 110 ? 24.333 -3.054 -3.067 1.00 52.94 110 LEU A O 1
ATOM 838 N N . ASP A 1 111 ? 26.555 -3.311 -2.820 1.00 45.69 111 ASP A N 1
ATOM 839 C CA . ASP A 1 111 ? 27.015 -1.971 -3.182 1.00 45.69 111 ASP A CA 1
ATOM 840 C C . ASP A 1 111 ? 26.097 -1.271 -4.213 1.00 45.69 111 ASP A C 1
ATOM 842 O O . ASP A 1 111 ? 26.023 -1.691 -5.376 1.00 45.69 111 ASP A O 1
ATOM 846 N N . ASP A 1 112 ? 25.438 -0.181 -3.787 1.00 50.25 112 ASP A N 1
ATOM 847 C CA . ASP A 1 112 ? 24.625 0.723 -4.624 1.00 50.25 112 ASP A CA 1
ATOM 848 C C . ASP A 1 112 ? 25.376 1.179 -5.895 1.00 50.25 112 ASP A C 1
ATOM 850 O O . ASP A 1 112 ? 24.774 1.651 -6.861 1.00 50.25 112 ASP A O 1
ATOM 854 N N . SER A 1 113 ? 26.704 1.010 -5.936 1.00 49.41 113 SER A N 1
ATOM 855 C CA . SER A 1 113 ? 27.559 1.304 -7.086 1.00 49.41 113 SER A CA 1
ATOM 856 C C . SER A 1 113 ? 27.272 0.469 -8.343 1.00 49.41 113 SER A C 1
ATOM 858 O O . SER A 1 113 ? 27.650 0.897 -9.438 1.00 49.41 113 SER A O 1
ATOM 860 N N . ARG A 1 114 ? 26.624 -0.705 -8.235 1.00 55.38 114 ARG A N 1
ATOM 861 C CA . ARG A 1 114 ? 26.386 -1.599 -9.392 1.00 55.38 114 ARG A CA 1
ATOM 862 C C . ARG A 1 114 ? 25.010 -1.469 -10.036 1.00 55.38 114 ARG A C 1
ATOM 864 O O . ARG A 1 114 ? 24.835 -1.963 -11.148 1.00 55.38 114 ARG A O 1
ATOM 871 N N . GLY A 1 115 ? 24.047 -0.824 -9.373 1.00 62.62 115 GLY A N 1
ATOM 872 C CA . GLY A 1 115 ? 22.675 -0.686 -9.881 1.00 62.62 115 GLY A CA 1
ATOM 873 C C . GLY A 1 115 ? 21.950 -2.020 -10.125 1.00 62.62 115 GLY A C 1
ATOM 874 O O . GLY A 1 115 ? 20.997 -2.068 -10.903 1.00 62.62 115 GLY A O 1
ATOM 875 N N . GLU A 1 116 ? 22.410 -3.113 -9.506 1.00 73.00 116 GLU A N 1
ATOM 876 C CA . GLU A 1 116 ? 21.782 -4.430 -9.618 1.00 73.00 116 GLU A CA 1
ATOM 877 C C . GLU A 1 116 ? 20.576 -4.516 -8.678 1.00 73.00 116 GLU A C 1
ATOM 879 O O . GLU A 1 116 ? 20.697 -4.351 -7.467 1.00 73.00 116 GLU A O 1
ATOM 884 N N . VAL A 1 117 ? 19.404 -4.814 -9.236 1.00 79.94 117 VAL A N 1
ATOM 885 C CA . VAL A 1 117 ? 18.180 -5.013 -8.456 1.00 79.94 117 VAL A CA 1
ATOM 886 C C . VAL A 1 117 ? 18.213 -6.397 -7.782 1.00 79.94 117 VAL A C 1
ATOM 888 O O . VAL A 1 117 ? 18.320 -7.409 -8.486 1.00 79.94 117 VAL A O 1
ATOM 891 N N . PRO A 1 118 ? 18.096 -6.495 -6.442 1.00 82.81 118 PRO A N 1
ATOM 892 C CA . PRO A 1 118 ? 18.169 -7.777 -5.747 1.00 82.81 118 PRO A CA 1
ATOM 893 C C . PRO A 1 118 ? 17.005 -8.714 -6.089 1.00 82.81 118 PRO A C 1
ATOM 895 O O . PRO A 1 118 ? 15.847 -8.305 -6.169 1.00 82.81 118 PRO A O 1
ATOM 898 N N . ASN A 1 119 ? 17.273 -10.022 -6.177 1.00 88.12 119 ASN A N 1
ATOM 899 C CA . ASN A 1 119 ? 16.195 -11.008 -6.277 1.00 88.12 119 ASN A CA 1
ATOM 900 C C . ASN A 1 119 ? 15.379 -11.044 -4.974 1.00 88.12 119 ASN A C 1
ATOM 902 O O . ASN A 1 119 ? 15.920 -11.320 -3.894 1.00 88.12 119 ASN A O 1
ATOM 906 N N . ARG A 1 120 ? 14.068 -10.807 -5.088 1.00 91.12 120 ARG A N 1
ATOM 907 C CA . ARG A 1 120 ? 13.140 -10.808 -3.953 1.00 91.12 120 ARG A CA 1
ATOM 908 C C . ARG A 1 120 ? 12.395 -12.130 -3.755 1.00 91.12 120 ARG A C 1
ATOM 910 O O . ARG A 1 120 ? 11.888 -12.365 -2.661 1.00 91.12 120 ARG A O 1
ATOM 917 N N . ILE A 1 121 ? 12.329 -13.004 -4.762 1.00 93.38 121 ILE A N 1
ATOM 918 C CA . ILE A 1 121 ? 11.538 -14.245 -4.698 1.00 93.38 121 ILE A CA 1
ATOM 919 C C . ILE A 1 121 ? 12.077 -15.175 -3.598 1.00 93.38 121 ILE A C 1
ATOM 921 O O . ILE A 1 121 ? 13.281 -15.394 -3.481 1.00 93.38 121 ILE A O 1
ATOM 925 N N . GLY A 1 122 ? 11.173 -15.732 -2.790 1.00 92.06 122 GLY A N 1
ATOM 926 C CA . GLY A 1 122 ? 11.476 -16.605 -1.653 1.00 92.06 122 GLY A CA 1
ATOM 927 C C . GLY A 1 122 ? 11.784 -15.863 -0.349 1.00 92.06 122 GLY A C 1
ATOM 928 O O . GLY A 1 122 ? 11.898 -16.495 0.703 1.00 92.06 122 GLY A O 1
ATOM 929 N N . ARG A 1 123 ? 11.894 -14.529 -0.375 1.00 91.62 123 ARG A N 1
ATOM 930 C CA . ARG A 1 123 ? 12.093 -13.734 0.843 1.00 91.62 123 ARG A CA 1
ATOM 931 C C . ARG A 1 123 ? 10.855 -13.753 1.710 1.00 91.62 123 ARG A C 1
ATOM 933 O O . ARG A 1 123 ? 9.737 -13.703 1.204 1.00 91.62 123 ARG A O 1
ATOM 940 N N . ARG A 1 124 ? 11.059 -13.775 3.024 1.00 92.25 124 ARG A N 1
ATOM 941 C CA . ARG A 1 124 ? 9.970 -13.867 3.990 1.00 92.25 124 ARG A CA 1
ATOM 942 C C . ARG A 1 124 ? 9.849 -12.618 4.827 1.00 92.25 124 ARG A C 1
ATOM 944 O O . ARG A 1 124 ? 10.857 -12.058 5.249 1.00 92.25 124 ARG A O 1
ATOM 951 N N . LYS A 1 125 ? 8.603 -12.232 5.084 1.00 91.00 125 LYS A N 1
ATOM 952 C CA . LYS A 1 125 ? 8.277 -11.126 5.976 1.00 91.00 125 LYS A CA 1
ATOM 953 C C . LYS A 1 125 ? 7.097 -11.459 6.876 1.00 91.00 125 LYS A C 1
ATOM 955 O O . LYS A 1 125 ? 6.202 -12.209 6.482 1.00 91.00 125 LYS A O 1
ATOM 960 N N . VAL A 1 126 ? 7.083 -10.877 8.065 1.00 92.19 126 VAL A N 1
ATOM 961 C CA . VAL A 1 126 ? 5.936 -10.892 8.971 1.00 92.19 126 VAL A CA 1
ATOM 962 C C . VAL A 1 126 ? 5.010 -9.738 8.605 1.00 92.19 126 VAL A C 1
ATOM 964 O O . VAL A 1 126 ? 5.442 -8.587 8.567 1.00 92.19 126 VAL A O 1
ATOM 967 N N . VAL A 1 127 ? 3.738 -10.042 8.355 1.00 93.62 127 VAL A N 1
ATOM 968 C CA . VAL A 1 127 ? 2.701 -9.033 8.109 1.00 93.62 127 VAL A CA 1
ATOM 969 C C . VAL A 1 127 ? 1.646 -9.066 9.205 1.00 93.62 127 VAL A C 1
ATOM 971 O O . VAL A 1 127 ? 1.295 -10.137 9.700 1.00 93.62 127 VAL A O 1
ATOM 974 N N . MET A 1 128 ? 1.121 -7.900 9.563 1.00 93.44 128 MET A N 1
ATOM 975 C CA . MET A 1 128 ? 0.059 -7.724 10.550 1.00 93.44 128 MET A CA 1
ATOM 976 C C . MET A 1 128 ? -1.143 -7.031 9.905 1.00 93.44 128 MET A C 1
ATOM 978 O O . MET A 1 128 ? -0.988 -6.019 9.223 1.00 93.44 128 MET A O 1
ATOM 982 N N . PHE A 1 129 ? -2.336 -7.576 10.132 1.00 93.94 129 PHE A N 1
ATOM 983 C CA . PHE A 1 129 ? -3.618 -6.972 9.760 1.00 93.94 129 PHE A CA 1
ATOM 984 C C . PHE A 1 129 ? -4.098 -5.991 10.844 1.00 93.94 129 PHE A C 1
ATOM 986 O O . PHE A 1 129 ? -3.674 -6.111 11.997 1.00 93.94 129 PHE A O 1
ATOM 993 N N . PRO A 1 130 ? -5.066 -5.098 10.560 1.00 92.00 130 PRO A N 1
ATOM 994 C CA . PRO A 1 130 ? -5.594 -4.171 11.562 1.00 92.00 130 PRO A CA 1
ATOM 995 C C . PRO A 1 130 ? -6.351 -4.893 12.684 1.00 92.00 130 PRO A C 1
ATOM 997 O O . PRO A 1 130 ? -6.503 -4.373 13.784 1.00 92.00 130 PRO A O 1
ATOM 1000 N N . SER A 1 131 ? -6.789 -6.129 12.428 1.00 90.69 131 SER A N 1
ATOM 1001 C CA . SER A 1 131 ? -7.350 -7.033 13.437 1.00 90.69 131 SER A CA 1
ATOM 1002 C C . SER A 1 131 ? -6.323 -7.541 14.460 1.00 90.69 131 SER A C 1
ATOM 1004 O O . SER A 1 131 ? -6.702 -8.199 15.426 1.00 90.69 131 SER A O 1
ATOM 1006 N N . GLY A 1 132 ? -5.027 -7.296 14.242 1.00 88.81 132 GLY A N 1
ATOM 1007 C CA . GLY A 1 132 ? -3.919 -7.851 15.022 1.00 88.81 132 GLY A CA 1
ATOM 1008 C C . GLY A 1 132 ? -3.493 -9.260 14.592 1.00 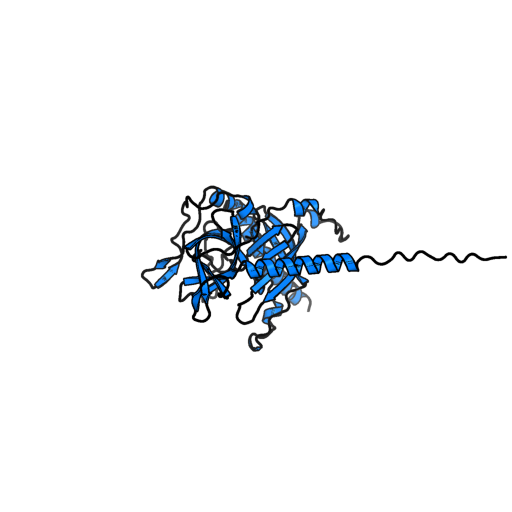88.81 132 GLY A C 1
ATOM 1009 O O . GLY A 1 132 ? -2.461 -9.753 15.052 1.00 88.81 132 GLY A O 1
ATOM 1010 N N . ARG A 1 133 ? -4.237 -9.912 13.684 1.00 90.81 133 ARG A N 1
ATOM 1011 C CA . ARG A 1 133 ? -3.826 -11.201 13.109 1.00 90.81 133 ARG A CA 1
ATOM 1012 C C . ARG A 1 133 ? -2.519 -11.024 12.344 1.00 90.81 133 ARG A C 1
ATOM 1014 O O . ARG A 1 133 ? -2.374 -10.087 11.559 1.00 90.81 133 ARG A O 1
ATOM 1021 N N . THR A 1 134 ? -1.574 -11.922 12.588 1.00 91.62 134 THR A N 1
ATOM 1022 C CA . THR A 1 134 ? -0.200 -11.809 12.096 1.00 91.62 134 THR A CA 1
ATOM 1023 C C . THR A 1 134 ? 0.178 -13.064 11.328 1.00 91.62 134 THR A C 1
ATOM 1025 O O . THR A 1 134 ? -0.127 -14.168 11.767 1.00 91.62 134 THR A O 1
ATOM 1028 N N . PHE A 1 135 ? 0.859 -12.914 10.195 1.00 93.06 135 PHE A N 1
ATOM 1029 C CA . PHE A 1 135 ? 1.231 -14.025 9.326 1.00 93.06 135 PHE A CA 1
ATOM 1030 C C . PHE A 1 135 ? 2.690 -13.934 8.903 1.00 93.06 135 PHE A C 1
ATOM 1032 O O . PHE A 1 135 ? 3.193 -12.855 8.594 1.00 93.06 135 PHE A O 1
ATOM 1039 N N . LEU A 1 136 ? 3.350 -15.086 8.810 1.00 93.00 136 LEU A N 1
ATOM 1040 C CA . LEU A 1 136 ? 4.548 -15.213 7.992 1.00 93.00 136 LEU A CA 1
ATOM 1041 C C . LEU A 1 136 ? 4.131 -15.256 6.522 1.00 93.00 136 LEU A C 1
ATOM 1043 O O . LEU A 1 136 ? 3.193 -15.965 6.154 1.00 93.00 136 LEU A O 1
ATOM 1047 N N . THR A 1 137 ? 4.855 -14.534 5.681 1.00 95.06 137 THR A N 1
ATOM 1048 C CA . THR A 1 137 ? 4.618 -14.458 4.239 1.00 95.06 137 THR A CA 1
ATOM 1049 C C . THR A 1 137 ? 5.884 -14.770 3.464 1.00 95.06 137 THR A C 1
ATOM 1051 O O . THR A 1 137 ? 6.978 -14.704 4.024 1.00 95.06 137 THR A O 1
ATOM 1054 N N . GLU A 1 138 ? 5.746 -15.099 2.184 1.00 95.06 138 GLU A N 1
ATOM 1055 C CA . GLU A 1 138 ? 6.865 -15.320 1.267 1.00 95.06 138 GLU A CA 1
ATOM 1056 C C . GLU A 1 138 ? 6.618 -14.620 -0.070 1.00 95.06 138 GLU A C 1
ATOM 1058 O O . GLU A 1 138 ? 5.522 -14.700 -0.620 1.00 95.06 138 GLU A O 1
ATOM 1063 N N . CYS A 1 139 ? 7.627 -13.932 -0.594 1.00 96.56 139 CYS A N 1
ATOM 1064 C CA . CYS A 1 139 ? 7.576 -13.270 -1.890 1.00 96.56 139 CYS A CA 1
ATOM 1065 C C . CYS A 1 139 ? 7.535 -14.320 -3.004 1.00 96.56 139 CYS A C 1
ATOM 1067 O O . CYS A 1 139 ? 8.484 -15.080 -3.192 1.00 96.56 139 CYS A O 1
ATOM 1069 N N . VAL A 1 140 ? 6.430 -14.371 -3.742 1.00 96.69 140 VAL A N 1
ATOM 1070 C CA . VAL A 1 140 ? 6.206 -15.326 -4.841 1.00 96.69 140 VAL A CA 1
ATOM 1071 C C . VAL A 1 140 ? 6.349 -14.686 -6.219 1.00 96.69 140 VAL A C 1
ATOM 1073 O O . VAL A 1 140 ? 6.396 -15.391 -7.225 1.00 96.69 140 VAL A O 1
ATOM 1076 N N . TYR A 1 141 ? 6.415 -13.358 -6.271 1.00 97.19 141 TYR A N 1
ATOM 1077 C CA . TYR A 1 141 ? 6.663 -12.587 -7.479 1.00 97.19 141 TYR A CA 1
ATOM 1078 C C . TYR A 1 141 ? 7.266 -11.236 -7.109 1.00 97.19 141 TYR A C 1
ATOM 1080 O O . TYR A 1 141 ? 6.836 -10.621 -6.134 1.00 97.19 141 TYR A O 1
ATOM 1088 N N . SER A 1 142 ? 8.193 -10.749 -7.927 1.00 96.00 142 SER A N 1
ATOM 1089 C CA . SER A 1 142 ? 8.702 -9.384 -7.843 1.00 96.00 142 SER A CA 1
ATOM 1090 C C . SER A 1 142 ? 9.077 -8.857 -9.219 1.00 96.00 142 SER A C 1
ATOM 1092 O O . SER A 1 142 ? 9.671 -9.586 -10.015 1.00 96.00 142 SER A O 1
ATOM 1094 N N . SER A 1 143 ? 8.794 -7.584 -9.462 1.00 94.69 143 SER A N 1
ATOM 1095 C CA . SER A 1 143 ? 9.307 -6.829 -10.597 1.00 94.69 143 SER A CA 1
ATOM 1096 C C . SER A 1 143 ? 9.751 -5.458 -10.107 1.00 94.69 143 SER A C 1
ATOM 1098 O O . SER A 1 143 ? 8.938 -4.651 -9.657 1.00 94.69 143 SER A O 1
ATOM 1100 N N . GLU A 1 144 ? 11.055 -5.226 -10.168 1.00 92.75 144 GLU A N 1
ATOM 1101 C CA . GLU A 1 144 ? 11.704 -4.010 -9.697 1.00 92.75 144 GLU A CA 1
ATOM 1102 C C . GLU A 1 144 ? 12.710 -3.574 -10.765 1.00 92.75 144 GLU A C 1
ATOM 1104 O O . GLU A 1 144 ? 13.453 -4.399 -11.304 1.00 92.75 144 GLU A O 1
ATOM 1109 N N . THR A 1 145 ? 12.685 -2.298 -11.126 1.00 90.50 145 THR A N 1
ATOM 1110 C CA . THR A 1 145 ? 13.604 -1.703 -12.098 1.00 90.50 145 THR A CA 1
ATOM 1111 C C . THR A 1 145 ? 14.421 -0.610 -11.424 1.00 90.50 145 THR A C 1
ATOM 1113 O O . THR A 1 145 ? 13.945 0.071 -10.521 1.00 90.50 145 THR A O 1
ATOM 1116 N N . ALA A 1 146 ? 15.657 -0.405 -11.885 1.00 85.06 146 ALA A N 1
ATOM 1117 C CA . ALA A 1 146 ? 16.556 0.595 -11.304 1.00 85.06 146 ALA A CA 1
ATOM 1118 C C . ALA A 1 146 ? 16.024 2.039 -11.422 1.00 85.06 146 ALA A C 1
ATOM 1120 O O . ALA A 1 146 ? 16.363 2.894 -10.612 1.00 85.06 146 ALA A O 1
ATOM 1121 N N . ASP A 1 147 ? 15.180 2.315 -12.421 1.00 85.31 147 ASP A N 1
ATOM 1122 C CA . ASP A 1 147 ? 14.509 3.608 -12.603 1.00 85.31 147 ASP A CA 1
ATOM 1123 C C . ASP A 1 147 ? 13.188 3.732 -11.815 1.00 85.31 147 ASP A C 1
ATOM 1125 O O . ASP A 1 147 ? 12.497 4.747 -11.920 1.00 85.31 147 ASP A O 1
ATOM 1129 N N . GLY A 1 148 ? 12.811 2.695 -11.059 1.00 86.06 148 GLY A N 1
ATOM 1130 C CA . GLY A 1 148 ? 11.575 2.609 -10.282 1.00 86.06 148 GLY A CA 1
ATOM 1131 C C . GLY A 1 148 ? 10.296 2.448 -11.108 1.00 86.06 148 GLY A C 1
ATOM 1132 O O . GLY A 1 148 ? 9.213 2.384 -10.525 1.00 86.06 148 GLY A O 1
ATOM 1133 N N . SER A 1 149 ? 10.383 2.392 -12.446 1.00 89.69 149 SER A N 1
ATOM 1134 C CA . SER A 1 149 ? 9.219 2.252 -13.338 1.00 89.69 149 SER A CA 1
ATOM 1135 C C . SER A 1 149 ? 8.395 0.989 -13.080 1.00 89.69 149 SER A C 1
ATOM 1137 O O . SER A 1 149 ? 7.197 0.976 -13.364 1.00 89.69 149 SER A O 1
ATOM 1139 N N . SER A 1 150 ? 9.012 -0.034 -12.489 1.00 93.75 150 SER A N 1
ATOM 1140 C CA . SER A 1 150 ? 8.335 -1.093 -11.755 1.00 93.75 150 SER A CA 1
ATOM 1141 C C . SER A 1 150 ? 8.933 -1.204 -10.361 1.00 93.75 150 SER A C 1
ATOM 1143 O O . SER A 1 150 ? 10.149 -1.213 -10.197 1.00 93.75 150 SER A O 1
ATOM 1145 N N . ASP A 1 151 ? 8.071 -1.333 -9.362 1.00 95.62 151 ASP A N 1
ATOM 1146 C CA . ASP A 1 151 ? 8.446 -1.599 -7.975 1.00 95.62 151 ASP A CA 1
ATOM 1147 C C . ASP A 1 151 ? 7.285 -2.317 -7.285 1.00 95.62 151 ASP A C 1
ATOM 1149 O O . ASP A 1 151 ? 6.528 -1.739 -6.506 1.00 95.62 151 ASP A O 1
ATOM 1153 N N . ILE A 1 152 ? 7.085 -3.585 -7.647 1.00 97.50 152 ILE A N 1
ATOM 1154 C CA . ILE A 1 152 ? 5.962 -4.390 -7.169 1.00 97.50 152 ILE A CA 1
ATOM 1155 C C . ILE A 1 152 ? 6.404 -5.782 -6.734 1.00 97.50 152 ILE A C 1
ATOM 1157 O O . ILE A 1 152 ? 7.199 -6.447 -7.401 1.00 97.50 152 ILE A O 1
ATOM 1161 N N . ALA A 1 153 ? 5.838 -6.254 -5.629 1.00 97.75 153 ALA A N 1
ATOM 1162 C CA . ALA A 1 153 ? 5.965 -7.627 -5.172 1.00 97.75 153 ALA A CA 1
ATOM 1163 C C . ALA A 1 153 ? 4.611 -8.207 -4.761 1.00 97.75 153 ALA A C 1
ATOM 1165 O O . ALA A 1 153 ? 3.705 -7.500 -4.313 1.00 97.75 153 ALA A O 1
ATOM 1166 N N . VAL A 1 154 ? 4.496 -9.527 -4.899 1.00 98.44 154 VAL A N 1
ATOM 1167 C CA . VAL A 1 154 ? 3.362 -10.307 -4.402 1.00 98.44 154 VAL A CA 1
ATOM 1168 C C . VAL A 1 154 ? 3.871 -11.267 -3.340 1.00 98.44 154 VAL A C 1
ATOM 1170 O O . VAL A 1 154 ? 4.728 -12.112 -3.606 1.00 98.44 154 VAL A O 1
ATOM 1173 N N . MET A 1 155 ? 3.305 -11.161 -2.146 1.00 97.62 155 MET A N 1
ATOM 1174 C CA . MET A 1 155 ? 3.574 -12.023 -1.006 1.00 97.62 155 MET A CA 1
ATOM 1175 C C . MET A 1 155 ? 2.438 -13.034 -0.846 1.00 97.62 155 MET A C 1
ATOM 1177 O O . MET A 1 155 ? 1.265 -12.666 -0.833 1.00 97.62 155 MET A O 1
ATOM 1181 N N . ALA A 1 156 ? 2.768 -14.310 -0.690 1.00 96.62 156 ALA A N 1
ATOM 1182 C CA . ALA A 1 156 ? 1.817 -15.334 -0.288 1.00 96.62 156 ALA A CA 1
ATOM 1183 C C . ALA A 1 156 ? 1.791 -15.449 1.241 1.00 96.62 156 ALA A C 1
ATOM 1185 O O . ALA A 1 156 ? 2.841 -15.591 1.871 1.00 96.62 156 ALA A O 1
ATOM 1186 N N . LEU A 1 157 ? 0.598 -15.419 1.835 1.00 95.38 157 LEU A N 1
ATOM 1187 C CA . LEU A 1 157 ? 0.391 -15.773 3.236 1.00 95.38 157 LEU A CA 1
ATOM 1188 C C . LEU A 1 157 ? 0.725 -17.255 3.431 1.00 95.38 157 LEU A C 1
ATOM 1190 O O . LEU A 1 157 ? 0.238 -18.109 2.688 1.00 95.38 157 LEU A O 1
ATOM 1194 N N . LEU A 1 158 ? 1.559 -17.547 4.429 1.00 92.38 158 LEU A N 1
ATOM 1195 C CA . LEU A 1 158 ? 1.942 -18.905 4.795 1.00 92.38 158 LEU A CA 1
ATOM 1196 C C . LEU A 1 158 ? 1.209 -19.333 6.067 1.00 92.38 158 LEU A C 1
ATOM 1198 O O . LEU A 1 158 ? 0.141 -19.929 5.991 1.00 92.38 158 LEU A O 1
ATOM 1202 N N . VAL A 1 159 ? 1.777 -19.018 7.232 1.00 90.19 159 VAL A N 1
ATOM 1203 C CA . VAL A 1 159 ? 1.301 -19.487 8.539 1.00 90.19 159 VAL A CA 1
ATOM 1204 C C . VAL A 1 159 ? 0.907 -18.310 9.419 1.00 90.19 159 VAL A C 1
ATOM 1206 O O . VAL A 1 159 ? 1.614 -17.302 9.466 1.00 90.19 159 VAL A O 1
ATOM 1209 N N . GLU A 1 160 ? -0.217 -18.448 10.119 1.00 91.50 160 GLU A N 1
ATOM 1210 C CA . GLU A 1 160 ? -0.639 -17.497 11.148 1.00 91.50 160 GLU A CA 1
ATOM 1211 C C . GLU A 1 160 ? 0.229 -17.660 12.402 1.00 91.50 160 GLU A C 1
ATOM 1213 O O . GLU A 1 160 ? 0.391 -18.760 12.936 1.00 91.50 160 GLU A O 1
ATOM 1218 N N . ILE A 1 161 ? 0.799 -16.558 12.879 1.00 87.75 161 ILE A N 1
ATOM 1219 C CA . ILE A 1 161 ? 1.607 -16.509 14.094 1.00 87.75 161 ILE A CA 1
ATOM 1220 C C . ILE A 1 161 ? 0.657 -16.247 15.264 1.00 87.75 161 ILE A C 1
ATOM 1222 O O . ILE A 1 161 ? 0.127 -15.146 15.404 1.00 87.75 161 ILE A O 1
ATOM 1226 N N . THR A 1 162 ? 0.442 -17.256 16.110 1.00 81.00 162 THR A N 1
ATOM 1227 C CA . THR A 1 162 ? -0.394 -17.147 17.316 1.00 81.00 162 THR A CA 1
ATOM 1228 C C . THR A 1 162 ? 0.442 -17.369 18.576 1.00 81.00 162 THR A C 1
ATOM 1230 O O . THR A 1 162 ? 1.490 -18.014 18.540 1.00 81.00 162 THR A O 1
ATOM 1233 N N . THR A 1 163 ? -0.007 -16.838 19.715 1.00 63.50 163 THR A N 1
ATOM 1234 C CA . THR A 1 163 ? 0.696 -16.957 21.007 1.00 63.50 163 THR A CA 1
ATOM 1235 C C . THR A 1 163 ? 0.821 -18.404 21.497 1.00 63.50 163 THR A C 1
ATOM 1237 O O . THR A 1 163 ? 1.755 -18.727 22.233 1.00 63.50 163 THR A O 1
ATOM 1240 N N . THR A 1 164 ? -0.068 -19.298 21.058 1.00 55.28 164 THR A N 1
ATOM 1241 C CA . THR A 1 164 ? -0.039 -20.739 21.352 1.00 55.28 164 THR A CA 1
ATOM 1242 C C . THR A 1 164 ? 0.956 -21.524 20.501 1.00 55.28 164 THR A C 1
ATOM 1244 O O . THR A 1 164 ? 1.346 -22.614 20.909 1.00 55.28 164 THR A O 1
ATOM 1247 N N . THR A 1 165 ? 1.442 -20.983 19.378 1.00 52.81 165 THR A N 1
ATOM 1248 C CA . THR A 1 165 ? 2.454 -21.650 18.535 1.00 52.81 165 THR A CA 1
ATOM 1249 C C . THR A 1 165 ? 3.834 -21.735 19.221 1.00 52.81 165 THR A C 1
ATOM 1251 O O . THR A 1 165 ? 4.735 -22.415 18.737 1.00 52.81 165 THR A O 1
ATOM 1254 N N . THR A 1 166 ? 4.022 -21.066 20.364 1.00 46.59 166 THR A N 1
ATOM 1255 C CA . THR A 1 166 ? 5.321 -20.938 21.052 1.00 46.59 166 THR A CA 1
ATOM 1256 C C . THR A 1 166 ? 5.647 -22.068 22.033 1.00 46.59 166 THR A C 1
ATOM 1258 O O . THR A 1 166 ? 6.774 -22.143 22.523 1.00 46.59 166 THR A O 1
ATOM 1261 N N . THR A 1 167 ? 4.710 -22.978 22.304 1.00 41.91 167 THR A N 1
ATOM 1262 C CA . THR A 1 167 ? 4.934 -24.093 23.230 1.00 41.91 167 THR A CA 1
ATOM 1263 C C . THR A 1 167 ? 4.549 -25.393 22.538 1.00 41.91 167 THR A C 1
ATOM 1265 O O . THR A 1 167 ? 3.450 -25.520 22.013 1.00 41.91 167 THR A O 1
ATOM 1268 N N . THR A 1 168 ? 5.456 -26.370 22.574 1.00 39.03 168 THR A N 1
ATOM 1269 C CA . THR A 1 168 ? 5.347 -27.741 22.040 1.00 39.03 168 THR A CA 1
ATOM 1270 C C . THR A 1 168 ? 5.467 -27.939 20.519 1.00 39.03 168 THR A C 1
ATOM 1272 O O . THR A 1 168 ? 4.534 -27.762 19.748 1.00 39.03 168 THR A O 1
ATOM 1275 N N . SER A 1 169 ? 6.620 -28.516 20.148 1.00 38.66 169 SER A N 1
ATOM 1276 C CA . SER A 1 169 ? 6.892 -29.328 18.950 1.00 38.66 169 SER A CA 1
ATOM 1277 C C . SER A 1 169 ? 6.848 -28.640 17.581 1.00 38.66 169 SER A C 1
ATOM 1279 O O . SER A 1 169 ? 5.801 -28.416 16.992 1.00 38.66 169 SER A O 1
ATOM 1281 N N . TYR A 1 170 ? 8.046 -28.492 17.010 1.00 40.69 170 TYR A N 1
ATOM 1282 C CA . TYR A 1 170 ? 8.366 -28.297 15.590 1.00 40.69 170 TYR A CA 1
ATOM 1283 C C . TYR A 1 170 ? 7.935 -29.507 14.723 1.00 40.69 170 TYR A C 1
ATOM 1285 O O . TYR A 1 170 ? 8.687 -30.000 13.885 1.00 40.69 170 TYR A O 1
ATOM 1293 N N . VAL A 1 171 ? 6.733 -30.042 14.937 1.00 40.91 171 VAL A N 1
ATOM 1294 C CA . VAL A 1 171 ? 6.082 -30.882 13.936 1.00 40.91 171 VAL A CA 1
ATOM 1295 C C . VAL A 1 171 ? 5.429 -29.892 12.995 1.00 40.91 171 VAL A C 1
ATOM 1297 O O . VAL A 1 171 ? 4.550 -29.139 13.398 1.00 40.91 171 VAL A O 1
ATOM 1300 N N . ALA A 1 172 ? 5.943 -29.833 11.769 1.00 42.56 172 ALA A N 1
ATOM 1301 C CA . ALA A 1 172 ? 5.428 -29.003 10.697 1.00 42.56 172 ALA A CA 1
ATOM 1302 C C . ALA A 1 172 ? 3.980 -29.395 10.381 1.00 42.56 172 ALA A C 1
ATOM 1304 O O . ALA A 1 172 ? 3.718 -30.125 9.425 1.00 42.56 172 ALA A O 1
ATOM 1305 N N . ASP A 1 173 ? 3.034 -28.912 11.179 1.00 39.66 173 ASP A N 1
ATOM 1306 C CA . ASP A 1 173 ? 1.642 -28.921 10.800 1.00 39.66 173 ASP A CA 1
ATOM 1307 C C . ASP A 1 173 ? 1.444 -27.783 9.800 1.00 39.66 173 ASP A C 1
ATOM 1309 O O . ASP A 1 173 ? 1.179 -26.628 10.128 1.00 39.66 173 ASP A O 1
ATOM 1313 N N . ARG A 1 174 ? 1.665 -28.121 8.528 1.00 48.91 174 ARG A N 1
ATOM 1314 C CA . ARG A 1 174 ? 1.357 -27.273 7.373 1.00 48.91 174 ARG A CA 1
ATOM 1315 C C . ARG A 1 174 ? -0.149 -27.006 7.228 1.00 48.91 174 ARG A C 1
ATOM 1317 O O . ARG A 1 174 ? -0.537 -26.373 6.250 1.00 48.91 174 ARG A O 1
ATOM 1324 N N . SER A 1 175 ? -1.001 -27.457 8.152 1.00 45.03 175 SER A N 1
ATOM 1325 C CA . SER A 1 175 ? -2.431 -27.166 8.145 1.00 45.03 175 SER A CA 1
ATOM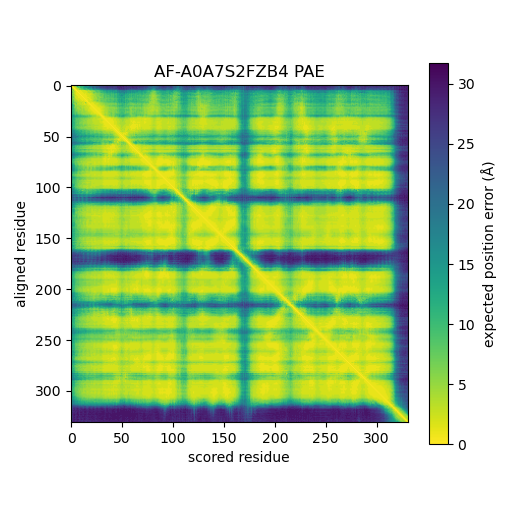 1326 C C . SER A 1 175 ? -2.754 -25.847 8.856 1.00 45.03 175 SER A C 1
ATOM 1328 O O . SER A 1 175 ? -3.551 -25.763 9.784 1.00 45.03 175 SER A O 1
ATOM 1330 N N . THR A 1 176 ? -2.217 -24.735 8.345 1.00 52.16 176 THR A N 1
ATOM 1331 C CA . THR A 1 176 ? -3.033 -23.515 8.410 1.00 52.16 176 THR A CA 1
ATOM 1332 C C . THR A 1 176 ? -4.239 -23.815 7.527 1.00 52.16 176 THR A C 1
ATOM 1334 O O . THR A 1 176 ? -4.106 -23.890 6.307 1.00 52.16 176 THR A O 1
ATOM 1337 N N . SER A 1 177 ? -5.380 -24.154 8.137 1.00 56.38 177 SER A N 1
ATOM 1338 C CA . SER A 1 177 ? -6.580 -24.536 7.392 1.00 56.38 177 SER A CA 1
ATOM 1339 C C . SER A 1 177 ? -6.873 -23.437 6.373 1.00 56.38 177 SER A C 1
ATOM 1341 O O . SER A 1 177 ? -7.024 -22.283 6.769 1.00 56.38 177 SER A O 1
ATOM 1343 N N . THR A 1 178 ? -6.946 -23.764 5.084 1.00 61.44 178 THR A N 1
ATOM 1344 C CA . THR A 1 178 ? -7.232 -22.805 4.000 1.00 61.44 178 THR A CA 1
ATOM 1345 C C . THR A 1 178 ? -8.440 -21.910 4.305 1.00 61.44 178 THR A C 1
ATOM 1347 O O . THR A 1 178 ? -8.431 -20.732 3.957 1.00 61.44 178 THR A O 1
ATOM 1350 N N . SER A 1 179 ? -9.407 -22.417 5.076 1.00 62.56 179 SER A N 1
ATOM 1351 C CA . SER A 1 179 ? -10.565 -21.682 5.591 1.00 62.56 179 SER A CA 1
ATOM 1352 C C . SER A 1 179 ? -10.238 -20.441 6.437 1.00 62.56 179 SER A C 1
ATOM 1354 O O . SER A 1 179 ? -11.012 -19.489 6.426 1.00 62.56 179 SER A O 1
ATOM 1356 N N . SER A 1 180 ? -9.119 -20.403 7.174 1.00 77.12 180 SER A N 1
ATOM 1357 C CA . SER A 1 180 ? -8.773 -19.252 8.030 1.00 77.12 180 SER A CA 1
ATOM 1358 C C . SER A 1 180 ? -8.186 -18.076 7.245 1.00 77.12 180 SER A C 1
ATOM 1360 O O . SER A 1 180 ? -8.315 -16.927 7.682 1.00 77.12 180 SER A O 1
ATOM 1362 N N . ILE A 1 181 ? -7.560 -18.367 6.099 1.00 80.44 181 ILE A N 1
ATOM 1363 C CA . ILE A 1 181 ? -7.048 -17.381 5.141 1.00 80.44 181 ILE A CA 1
ATOM 1364 C C . ILE A 1 181 ? -8.178 -16.898 4.229 1.00 80.44 181 ILE A C 1
ATOM 1366 O O . ILE A 1 181 ? -8.264 -15.709 3.946 1.00 80.44 181 ILE A O 1
ATOM 1370 N N . GLU A 1 182 ? -9.075 -17.790 3.801 1.00 77.44 182 GLU A N 1
ATOM 1371 C CA . GLU A 1 182 ? -10.245 -17.426 2.986 1.00 77.44 182 GLU A CA 1
ATOM 1372 C C . GLU A 1 182 ? -11.202 -16.468 3.710 1.00 77.44 182 GLU A C 1
ATOM 1374 O O . GLU A 1 182 ? -11.861 -15.661 3.063 1.00 77.44 182 GLU A O 1
ATOM 1379 N N . ALA A 1 183 ? -11.233 -16.506 5.045 1.00 86.56 183 ALA A N 1
ATOM 1380 C CA . ALA A 1 183 ? -12.013 -15.586 5.870 1.00 86.56 183 ALA A CA 1
ATOM 1381 C C . ALA A 1 183 ? -11.338 -14.217 6.110 1.00 86.56 183 ALA A C 1
ATOM 1383 O O . ALA A 1 183 ? -11.901 -13.383 6.822 1.00 86.56 183 ALA A O 1
ATOM 1384 N N . LEU A 1 184 ? -10.125 -13.977 5.593 1.00 93.88 184 LEU A N 1
ATOM 1385 C CA . LEU A 1 184 ? -9.450 -12.688 5.765 1.00 93.88 184 LEU A CA 1
ATOM 1386 C C . LEU A 1 184 ? -10.096 -11.599 4.892 1.00 93.88 184 LEU A C 1
ATOM 1388 O O . LEU A 1 184 ? -10.397 -11.859 3.725 1.00 93.88 184 LEU A O 1
ATOM 1392 N N . PRO A 1 185 ? -10.231 -10.363 5.410 1.00 95.50 185 PRO A N 1
ATOM 1393 C CA . PRO A 1 185 ? -10.651 -9.213 4.618 1.00 95.50 185 PRO A CA 1
ATOM 1394 C C . PRO A 1 185 ? -9.752 -9.040 3.395 1.00 95.50 185 PRO A C 1
ATOM 1396 O O . PRO A 1 185 ? -8.528 -9.136 3.502 1.00 95.50 185 PRO A O 1
ATOM 1399 N N . ALA A 1 186 ? -10.354 -8.801 2.236 1.00 96.75 186 ALA A N 1
ATOM 1400 C CA . ALA A 1 186 ? -9.650 -8.604 0.980 1.00 96.75 186 ALA A CA 1
ATOM 1401 C C . ALA A 1 186 ? -10.238 -7.406 0.237 1.00 96.75 186 ALA A C 1
ATOM 1403 O O . ALA A 1 186 ? -11.458 -7.247 0.194 1.00 96.75 186 ALA A O 1
ATOM 1404 N N . ALA A 1 187 ? -9.369 -6.603 -0.369 1.00 97.19 187 ALA A N 1
ATOM 1405 C CA . ALA A 1 187 ? -9.771 -5.556 -1.294 1.00 97.19 187 ALA A CA 1
ATOM 1406 C C . ALA A 1 187 ? -9.749 -6.089 -2.731 1.00 97.19 187 ALA A C 1
ATOM 1408 O O . ALA A 1 187 ? -8.881 -6.888 -3.099 1.00 97.19 187 ALA A O 1
ATOM 1409 N N . ALA A 1 188 ? -10.690 -5.638 -3.555 1.00 97.44 188 ALA A N 1
ATOM 1410 C CA . ALA A 1 188 ? -10.621 -5.876 -4.987 1.00 97.44 188 ALA A CA 1
ATOM 1411 C C . ALA A 1 188 ? -9.583 -4.939 -5.622 1.00 97.44 188 ALA A C 1
ATOM 1413 O O . ALA A 1 188 ? -9.342 -3.834 -5.140 1.00 97.44 188 ALA A O 1
ATOM 1414 N N . VAL A 1 189 ? -8.953 -5.393 -6.704 1.00 98.38 189 VAL A N 1
ATOM 1415 C CA . VAL A 1 189 ? -8.135 -4.534 -7.569 1.00 98.38 189 VAL A CA 1
ATOM 1416 C C . VAL A 1 189 ? -9.042 -4.034 -8.682 1.00 98.38 189 VAL A C 1
ATOM 1418 O O . VAL A 1 189 ? -9.709 -4.848 -9.325 1.00 98.38 189 VAL A O 1
ATOM 1421 N N . ALA A 1 190 ? -9.065 -2.721 -8.900 1.00 98.06 190 ALA A N 1
ATOM 1422 C CA . ALA A 1 190 ? -9.910 -2.096 -9.907 1.00 98.06 190 ALA A CA 1
ATOM 1423 C C . ALA A 1 190 ? -9.615 -2.683 -11.295 1.00 98.06 190 ALA A C 1
ATOM 1425 O O . ALA A 1 190 ? -8.458 -2.925 -11.640 1.00 98.06 190 ALA A O 1
ATOM 1426 N N . SER A 1 191 ? -10.642 -2.903 -12.116 1.00 97.00 191 SER A N 1
ATOM 1427 C CA . SER A 1 191 ? -10.438 -3.362 -13.499 1.00 97.00 191 SER A CA 1
ATOM 1428 C C . SER A 1 191 ? -9.856 -2.268 -14.393 1.00 97.00 191 SER A C 1
ATOM 1430 O O . SER A 1 191 ? -9.085 -2.567 -15.296 1.00 97.00 191 SER A O 1
ATOM 1432 N N . GLU A 1 192 ? -10.184 -1.010 -14.098 1.00 96.12 192 GLU A N 1
ATOM 1433 C CA . GLU A 1 192 ? -9.798 0.158 -14.887 1.00 96.12 192 GLU A CA 1
ATOM 1434 C C . GLU A 1 192 ? -8.921 1.121 -1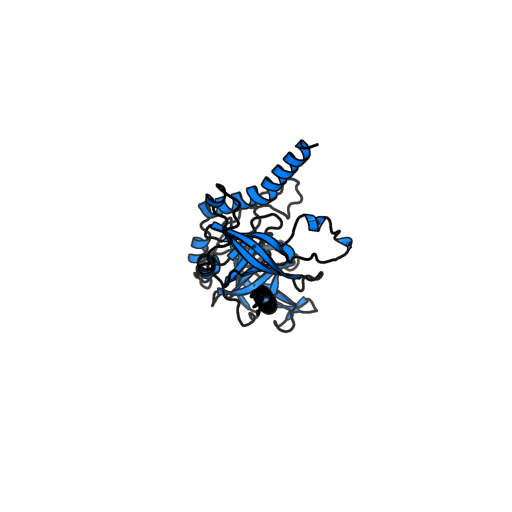4.085 1.00 96.12 192 GLU A C 1
ATOM 1436 O O . GLU A 1 192 ? -9.051 1.241 -12.861 1.00 96.12 192 GLU A O 1
ATOM 1441 N N . ALA A 1 193 ? -8.072 1.854 -14.804 1.00 97.31 193 ALA A N 1
ATOM 1442 C CA . ALA A 1 193 ? -7.309 2.981 -14.278 1.00 97.31 193 ALA A CA 1
ATOM 1443 C C . ALA A 1 193 ? -8.223 4.079 -13.697 1.00 97.31 193 ALA A C 1
ATOM 1445 O O . ALA A 1 193 ? -9.391 4.190 -14.063 1.00 97.31 193 ALA A O 1
ATOM 1446 N N . VAL A 1 194 ? -7.691 4.890 -12.783 1.00 97.38 194 VAL A N 1
ATOM 1447 C CA . VAL A 1 194 ? -8.354 6.130 -12.343 1.00 97.38 194 VAL A CA 1
ATOM 1448 C C . VAL A 1 194 ? -8.071 7.255 -13.322 1.00 97.38 194 VAL A C 1
ATOM 1450 O O . VAL A 1 194 ? -6.996 7.304 -13.922 1.00 97.38 194 VAL A O 1
ATOM 1453 N N . GLU A 1 195 ? -9.030 8.156 -13.472 1.00 96.75 195 GLU A N 1
ATOM 1454 C CA . GLU A 1 195 ? -8.901 9.335 -14.319 1.00 96.75 195 GLU A CA 1
ATOM 1455 C C . GLU A 1 195 ? -8.325 10.516 -13.534 1.00 96.75 195 GLU A C 1
ATOM 1457 O O . GLU A 1 195 ? -8.283 10.518 -12.303 1.00 96.75 195 GLU A O 1
ATOM 1462 N N . ASP A 1 196 ? -7.815 11.517 -14.248 1.00 96.75 196 ASP A N 1
ATOM 1463 C CA . ASP A 1 196 ? -7.316 12.741 -13.623 1.00 96.75 196 ASP A CA 1
ATOM 1464 C C . ASP A 1 196 ? -8.442 13.458 -12.859 1.00 96.75 196 ASP A C 1
ATOM 1466 O O . ASP A 1 196 ? -9.543 13.647 -13.374 1.00 96.75 196 ASP A O 1
ATOM 1470 N N . GLY A 1 197 ? -8.168 13.852 -11.616 1.00 96.31 197 GLY A N 1
ATOM 1471 C CA . GLY A 1 197 ? -9.131 14.494 -10.722 1.00 96.31 197 GLY A CA 1
ATOM 1472 C C . GLY A 1 197 ? -9.989 13.547 -9.874 1.00 96.31 197 GLY A C 1
ATOM 1473 O O . GLY A 1 197 ? -10.592 14.029 -8.902 1.00 96.31 197 GLY A O 1
ATOM 1474 N N . ASP A 1 198 ? -10.002 12.240 -10.172 1.00 97.62 198 ASP A N 1
ATOM 1475 C CA . ASP A 1 198 ? -10.744 11.234 -9.400 1.00 97.62 198 ASP A CA 1
ATOM 1476 C C . ASP A 1 198 ? -10.351 11.259 -7.922 1.00 97.62 198 ASP A C 1
ATOM 1478 O O . ASP A 1 198 ? -9.174 11.374 -7.564 1.00 97.62 198 ASP A O 1
ATOM 1482 N N . GLU A 1 199 ? -11.349 11.114 -7.050 1.00 97.94 199 GLU A N 1
ATOM 1483 C CA . GLU A 1 199 ? -11.142 11.041 -5.607 1.00 97.94 199 GLU A CA 1
ATOM 1484 C C . GLU A 1 199 ? -10.569 9.681 -5.219 1.00 97.94 199 GLU A C 1
ATOM 1486 O O . GLU A 1 199 ? -11.130 8.620 -5.516 1.00 97.94 199 GLU A O 1
ATOM 1491 N N . ILE A 1 200 ? -9.436 9.727 -4.522 1.00 98.06 200 ILE A N 1
ATOM 1492 C CA . ILE A 1 200 ? -8.735 8.544 -4.038 1.00 98.06 200 ILE A CA 1
ATOM 1493 C C . ILE A 1 200 ? -8.277 8.750 -2.600 1.00 98.06 200 ILE A C 1
ATOM 1495 O O . ILE A 1 200 ? -8.064 9.872 -2.132 1.00 98.06 200 ILE A O 1
ATOM 1499 N N . PHE A 1 201 ? -8.092 7.653 -1.883 1.00 98.00 201 PHE A N 1
ATOM 1500 C CA . PHE A 1 201 ? -7.549 7.680 -0.532 1.00 98.00 201 PHE A CA 1
ATOM 1501 C C . PHE A 1 201 ? -6.466 6.622 -0.364 1.00 98.00 201 PHE A C 1
ATOM 1503 O O . PHE A 1 201 ? -6.489 5.572 -0.999 1.00 98.00 201 PHE A O 1
ATOM 1510 N N . CYS A 1 202 ? -5.497 6.924 0.488 1.00 97.69 202 CYS A N 1
ATOM 1511 C CA . CYS A 1 202 ? -4.387 6.052 0.826 1.00 97.69 202 CYS A CA 1
ATOM 1512 C C . CYS A 1 202 ? -4.553 5.595 2.272 1.00 97.69 202 CYS A C 1
ATOM 1514 O O . CYS A 1 202 ? -4.903 6.403 3.135 1.00 97.69 202 CYS A O 1
ATOM 1516 N N . ILE A 1 203 ? -4.296 4.319 2.543 1.00 96.81 203 ILE A N 1
ATOM 1517 C CA . ILE A 1 203 ? -4.201 3.813 3.913 1.00 96.81 203 ILE A CA 1
ATOM 1518 C C . ILE A 1 203 ? -2.847 3.141 4.060 1.00 96.81 203 ILE A C 1
ATOM 1520 O O . ILE A 1 203 ? -2.576 2.138 3.405 1.00 96.81 203 ILE A O 1
ATOM 1524 N N . GLY A 1 204 ? -2.008 3.674 4.940 1.00 94.69 204 GLY A N 1
ATOM 1525 C CA . GLY A 1 204 ? -0.704 3.093 5.220 1.00 94.69 204 GLY A CA 1
ATOM 1526 C C . GLY A 1 204 ? -0.233 3.354 6.630 1.00 94.69 204 GLY A C 1
ATOM 1527 O O . GLY A 1 204 ? -0.927 3.965 7.439 1.00 94.69 204 GLY A O 1
ATOM 1528 N N . ASN A 1 205 ? 0.938 2.824 6.959 1.00 89.81 205 ASN A N 1
ATOM 1529 C CA . ASN A 1 205 ? 1.496 2.979 8.290 1.00 89.81 205 ASN A CA 1
ATOM 1530 C C . ASN A 1 205 ? 2.755 3.854 8.248 1.00 89.81 205 ASN A C 1
ATOM 1532 O O . ASN A 1 205 ? 3.813 3.356 7.857 1.00 89.81 205 ASN A O 1
ATOM 1536 N N . PRO A 1 206 ? 2.668 5.143 8.616 1.00 85.12 206 PRO A N 1
ATOM 1537 C CA . PRO A 1 206 ? 3.846 5.990 8.671 1.00 85.12 206 PRO A CA 1
ATOM 1538 C C . PRO A 1 206 ? 4.798 5.523 9.780 1.00 85.12 206 PRO A C 1
ATOM 1540 O O . PRO A 1 206 ? 4.375 5.124 10.864 1.00 85.12 206 PRO A O 1
ATOM 1543 N N . SER A 1 207 ? 6.097 5.613 9.517 1.00 80.19 207 SER A N 1
ATOM 1544 C CA . SER A 1 207 ? 7.155 5.418 10.502 1.00 80.19 207 SER A CA 1
ATOM 1545 C C . SER A 1 207 ? 7.063 6.506 11.561 1.00 80.19 207 SER A C 1
ATOM 1547 O O . SER A 1 207 ? 7.175 7.685 11.241 1.00 80.19 207 SER A O 1
ATOM 1549 N N . ASN A 1 208 ? 6.939 6.113 12.828 1.00 74.81 208 ASN A N 1
ATOM 1550 C CA . ASN A 1 208 ? 7.004 7.019 13.977 1.00 74.81 208 ASN A CA 1
ATOM 1551 C C . ASN A 1 208 ? 8.428 7.518 14.282 1.00 74.81 208 ASN A C 1
ATOM 1553 O O . ASN A 1 208 ? 8.623 8.221 15.270 1.00 74.81 208 ASN A O 1
ATOM 1557 N N . VAL A 1 209 ? 9.420 7.140 13.480 1.00 73.31 209 VAL A N 1
ATOM 1558 C CA . VAL A 1 209 ? 10.787 7.661 13.529 1.00 73.31 209 VAL A CA 1
ATOM 1559 C C . VAL A 1 209 ? 10.948 8.686 12.415 1.00 73.31 209 VAL A C 1
ATOM 1561 O O . VAL A 1 209 ? 10.643 8.388 11.259 1.00 73.31 209 VAL A O 1
ATOM 1564 N N . ASP A 1 210 ? 11.444 9.873 12.766 1.00 73.06 210 ASP A N 1
ATOM 1565 C CA . ASP A 1 210 ? 11.801 10.914 11.805 1.00 73.06 210 ASP A CA 1
ATOM 1566 C C . ASP A 1 210 ? 13.058 10.514 11.022 1.00 73.06 210 ASP A C 1
ATOM 1568 O O . ASP A 1 210 ? 14.187 10.790 11.436 1.00 73.06 210 ASP A O 1
ATOM 1572 N N . LEU A 1 211 ? 12.851 9.848 9.886 1.00 67.44 211 LEU A N 1
ATOM 1573 C CA . LEU A 1 211 ? 13.930 9.439 8.985 1.00 67.44 211 LEU A CA 1
ATOM 1574 C C . LEU A 1 211 ? 14.496 10.609 8.164 1.00 67.44 211 LEU A C 1
ATOM 1576 O O . LEU A 1 211 ? 15.492 10.437 7.468 1.00 67.44 211 LEU A O 1
ATOM 1580 N N . GLU A 1 212 ? 13.902 11.802 8.257 1.00 68.25 212 GLU A N 1
ATOM 1581 C CA . GLU A 1 212 ? 14.415 13.023 7.625 1.00 68.25 212 GLU A CA 1
ATOM 1582 C C . GLU A 1 212 ? 15.327 13.825 8.573 1.00 68.25 212 GLU A C 1
ATOM 1584 O O . GLU A 1 212 ? 16.051 14.730 8.144 1.00 68.25 212 GLU A O 1
ATOM 1589 N N . SER A 1 213 ? 15.332 13.494 9.869 1.00 66.38 213 SER A N 1
ATOM 1590 C CA . SER A 1 213 ? 16.173 14.155 10.863 1.00 66.38 213 SER A CA 1
ATOM 1591 C C . SER A 1 213 ? 17.649 13.808 10.670 1.00 66.38 213 SER A C 1
ATOM 1593 O O . SER A 1 213 ? 18.080 12.674 10.846 1.00 66.38 213 SER A O 1
ATOM 1595 N N . LEU A 1 214 ? 18.472 14.835 10.452 1.00 61.31 214 LEU A N 1
ATOM 1596 C CA . LEU A 1 214 ? 19.937 14.718 10.449 1.00 61.31 214 LEU A CA 1
ATOM 1597 C C . LEU A 1 214 ? 20.542 14.538 11.858 1.00 61.31 214 LEU A C 1
ATOM 1599 O O . LEU A 1 214 ? 21.764 14.525 12.012 1.00 61.31 214 LEU A O 1
ATOM 1603 N N . ARG A 1 215 ? 19.722 14.475 12.916 1.00 61.19 215 ARG A N 1
ATOM 1604 C CA . ARG 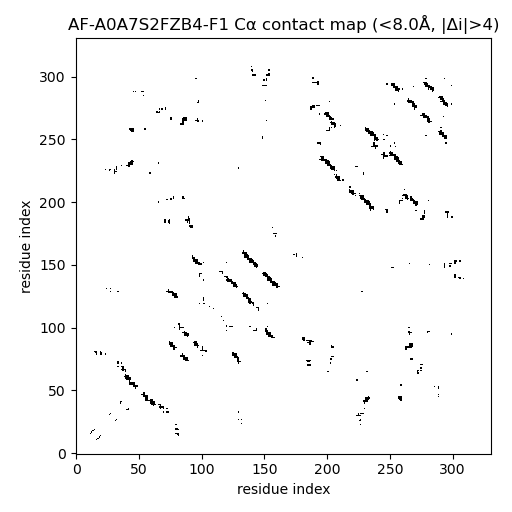A 1 215 ? 20.201 14.328 14.300 1.00 61.19 215 ARG A CA 1
ATOM 1605 C C . ARG A 1 215 ? 20.366 12.849 14.641 1.00 61.19 215 ARG A C 1
ATOM 1607 O O . ARG A 1 215 ? 19.474 12.057 14.375 1.00 61.19 215 ARG A O 1
ATOM 1614 N N . SER A 1 216 ? 21.458 12.510 15.329 1.00 51.34 216 SER A N 1
ATOM 1615 C CA . SER A 1 216 ? 21.817 11.135 15.727 1.00 51.34 216 SER A CA 1
ATOM 1616 C C . SER A 1 216 ? 20.775 10.418 16.597 1.00 51.34 216 SER A C 1
ATOM 1618 O O . SER A 1 216 ? 20.804 9.197 16.687 1.00 51.34 216 SER A O 1
ATOM 1620 N N . ASN A 1 217 ? 19.841 11.163 17.194 1.00 56.75 217 ASN A N 1
ATOM 1621 C CA . ASN A 1 217 ? 18.625 10.633 17.799 1.00 56.75 217 ASN A CA 1
ATOM 1622 C C . ASN A 1 217 ? 17.441 11.155 16.983 1.00 56.75 217 ASN A C 1
ATOM 1624 O O . ASN A 1 217 ? 16.942 12.251 17.264 1.00 56.75 217 ASN A O 1
ATOM 1628 N N . ALA A 1 218 ? 17.034 10.412 15.951 1.00 60.34 218 ALA A N 1
ATOM 1629 C CA . ALA A 1 218 ? 15.835 10.729 15.185 1.00 60.34 218 ALA A CA 1
ATOM 1630 C C . ALA A 1 218 ? 14.663 10.949 16.154 1.00 60.34 218 ALA A C 1
ATOM 1632 O O . ALA A 1 218 ? 14.388 10.113 17.021 1.00 60.34 218 ALA A O 1
ATOM 1633 N N . ALA A 1 219 ? 14.028 12.119 16.071 1.00 68.19 219 ALA A N 1
ATOM 1634 C CA . ALA A 1 219 ? 12.891 12.425 16.923 1.00 68.19 219 ALA A CA 1
ATOM 1635 C C . ALA A 1 219 ? 11.755 11.442 16.610 1.00 68.19 219 ALA A C 1
ATOM 1637 O O . ALA A 1 219 ? 11.612 10.984 15.475 1.00 68.19 219 ALA A O 1
ATOM 1638 N N . ARG A 1 220 ? 10.940 11.111 17.614 1.00 73.12 220 ARG A N 1
ATOM 1639 C CA . ARG A 1 220 ? 9.702 10.382 17.345 1.00 73.12 220 ARG A CA 1
ATOM 1640 C C . ARG A 1 220 ? 8.664 11.347 16.792 1.00 73.12 220 ARG A C 1
ATOM 1642 O O . ARG A 1 220 ? 8.456 12.415 17.363 1.00 73.12 220 ARG A O 1
ATOM 1649 N N . LEU A 1 221 ? 8.036 10.955 15.693 1.00 71.88 221 LEU A N 1
ATOM 1650 C CA . LEU A 1 221 ? 6.896 11.648 15.116 1.00 71.88 221 LEU A CA 1
ATOM 1651 C C . LEU A 1 221 ? 5.616 11.055 15.696 1.00 71.88 221 LEU A C 1
ATOM 1653 O O . LEU A 1 221 ? 5.444 9.835 15.751 1.00 71.88 221 LEU A O 1
ATOM 1657 N N . GLU A 1 222 ? 4.719 11.931 16.128 1.00 74.06 222 GLU A N 1
ATOM 1658 C CA . GLU A 1 222 ? 3.394 11.551 16.601 1.00 74.06 222 GLU A CA 1
ATOM 1659 C C . GLU A 1 222 ? 2.389 11.763 15.470 1.00 74.06 222 GLU A C 1
ATOM 1661 O O . GLU A 1 222 ? 2.144 12.889 15.034 1.00 74.06 222 GLU A O 1
ATOM 1666 N N . PHE A 1 223 ? 1.819 10.662 14.982 1.00 78.94 223 PHE A N 1
ATOM 1667 C CA . PHE A 1 223 ? 0.722 10.682 14.020 1.00 78.94 223 PHE A CA 1
ATOM 1668 C C . PHE A 1 223 ? -0.603 10.409 14.722 1.00 78.94 223 PHE A C 1
ATOM 1670 O O . PHE A 1 223 ? -0.670 9.658 15.696 1.00 78.94 223 PHE A O 1
ATOM 1677 N N . GLU A 1 224 ? -1.673 10.988 14.185 1.00 77.81 224 GLU A N 1
ATOM 1678 C CA . GLU A 1 224 ? -3.042 10.728 14.614 1.00 77.81 224 GLU A CA 1
ATOM 1679 C C . GLU A 1 224 ? -3.838 10.152 13.425 1.00 77.81 224 GLU A C 1
ATOM 1681 O O . GLU A 1 224 ? -4.047 10.872 12.448 1.00 77.81 224 GLU A O 1
ATOM 1686 N N . PRO A 1 225 ? -4.260 8.871 13.456 1.00 80.62 225 PRO A N 1
ATOM 1687 C CA . PRO A 1 225 ? -3.880 7.853 14.438 1.00 80.62 225 PRO A CA 1
ATOM 1688 C C . PRO A 1 225 ? -2.404 7.422 14.298 1.00 80.62 225 PRO A C 1
ATOM 1690 O O . PRO A 1 225 ? -1.813 7.610 13.230 1.00 80.62 225 PRO A O 1
ATOM 1693 N N . PRO A 1 226 ? -1.823 6.803 15.346 1.00 78.56 226 PRO A N 1
ATOM 1694 C CA . PRO A 1 226 ? -0.422 6.383 15.342 1.00 78.56 226 PRO A CA 1
ATOM 1695 C C . PRO A 1 226 ? -0.105 5.259 14.347 1.00 78.56 226 PRO A C 1
ATOM 1697 O O . PRO A 1 226 ? 1.036 5.158 13.911 1.00 78.56 226 PRO A O 1
ATOM 1700 N N . THR A 1 227 ? -1.085 4.432 13.962 1.00 85.19 227 THR A N 1
ATOM 1701 C CA . THR A 1 227 ? -0.937 3.417 12.903 1.00 85.19 227 THR A CA 1
ATOM 1702 C C . THR A 1 227 ? -2.187 3.317 12.030 1.00 85.19 227 THR A C 1
ATOM 1704 O O . THR A 1 227 ? -3.262 3.747 12.445 1.00 85.19 227 THR A O 1
ATOM 1707 N N . TRP A 1 228 ? -2.046 2.735 10.829 1.00 89.75 228 TRP A N 1
ATOM 1708 C CA . TRP A 1 228 ? -3.092 2.676 9.786 1.00 89.75 228 TRP A CA 1
ATOM 1709 C C . TRP A 1 228 ? -3.723 4.044 9.530 1.00 89.75 228 TRP A C 1
ATOM 1711 O O . TRP A 1 228 ? -4.913 4.291 9.732 1.00 89.75 228 TRP A O 1
ATOM 1721 N N . HIS A 1 229 ? -2.859 4.950 9.107 1.00 92.31 229 HIS A N 1
ATOM 1722 C CA . HIS A 1 229 ? -3.172 6.320 8.796 1.00 92.31 229 HIS A CA 1
ATOM 1723 C C . HIS A 1 229 ? -3.888 6.407 7.446 1.00 92.31 229 HIS A C 1
ATOM 1725 O O . HIS A 1 229 ? -3.355 5.980 6.421 1.00 92.31 229 HIS A O 1
ATOM 1731 N N . ALA A 1 230 ? -5.094 6.974 7.451 1.00 94.88 230 ALA A N 1
ATOM 1732 C CA . ALA A 1 230 ? -5.846 7.262 6.238 1.00 94.88 230 ALA A CA 1
ATOM 1733 C C . ALA A 1 230 ? -5.600 8.709 5.796 1.00 94.88 230 ALA A C 1
ATOM 1735 O O . ALA A 1 230 ? -5.743 9.644 6.591 1.00 94.88 230 ALA A O 1
ATOM 1736 N N . SER A 1 231 ? -5.282 8.903 4.520 1.00 95.62 231 SER A N 1
ATOM 1737 C CA . SER A 1 231 ? -5.171 10.221 3.902 1.00 95.62 231 SER A CA 1
ATOM 1738 C C . SER A 1 231 ? -5.983 10.292 2.616 1.00 95.62 231 SER A C 1
ATOM 1740 O O . SER A 1 231 ? -6.065 9.334 1.850 1.00 95.62 231 SER A O 1
ATOM 1742 N N . VAL A 1 232 ? -6.605 11.441 2.376 1.00 96.69 232 VAL A N 1
ATOM 1743 C CA . VAL A 1 232 ? -7.388 11.686 1.164 1.00 96.69 232 VAL A CA 1
ATOM 1744 C C . VAL A 1 232 ? -6.600 12.502 0.148 1.00 96.69 232 VAL A C 1
ATOM 1746 O O . VAL A 1 232 ? -5.721 13.284 0.510 1.00 96.69 232 VAL A O 1
ATOM 1749 N N . GLY A 1 233 ? -6.935 12.345 -1.128 1.00 96.31 233 GLY A N 1
ATOM 1750 C CA . GLY A 1 233 ? -6.384 13.140 -2.215 1.00 96.31 233 GLY A CA 1
ATOM 1751 C C . GLY A 1 233 ? -7.110 12.879 -3.528 1.00 96.31 233 GLY A C 1
ATOM 1752 O O . GLY A 1 233 ? -8.264 12.448 -3.552 1.00 96.31 233 GLY A O 1
ATOM 1753 N N . ARG A 1 234 ? -6.415 13.164 -4.623 1.00 96.69 234 ARG A N 1
ATOM 1754 C CA . ARG A 1 234 ? -6.890 12.979 -5.990 1.00 96.69 234 ARG A CA 1
ATOM 1755 C C . ARG A 1 234 ? -5.825 12.318 -6.845 1.00 96.69 234 ARG A C 1
ATOM 1757 O O . ARG A 1 234 ? -4.629 12.445 -6.560 1.00 96.69 234 ARG A O 1
ATOM 1764 N N . CYS A 1 235 ? -6.275 11.636 -7.889 1.00 97.38 235 CYS A N 1
ATOM 1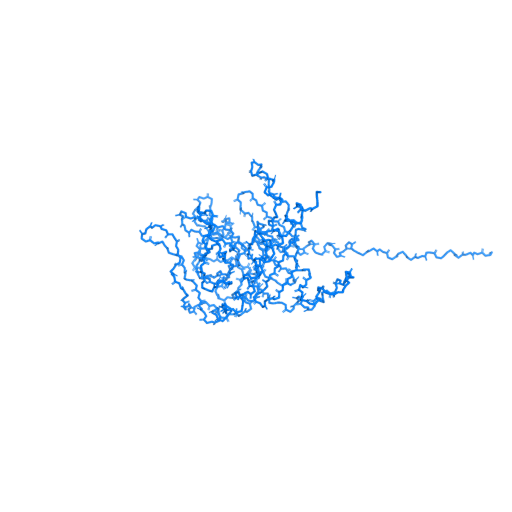765 C CA . CYS A 1 235 ? -5.437 11.307 -9.030 1.00 97.38 235 CYS A CA 1
ATOM 1766 C C . CYS A 1 235 ? -5.036 12.610 -9.736 1.00 97.38 235 CYS A C 1
ATOM 1768 O O . CYS A 1 235 ? -5.871 13.491 -9.925 1.00 97.38 235 CYS A O 1
ATOM 1770 N N . LEU A 1 236 ? -3.759 12.736 -10.092 1.00 95.94 236 LEU A N 1
ATOM 1771 C CA . LEU A 1 236 ? -3.184 13.888 -10.797 1.00 95.94 236 LEU A CA 1
ATOM 1772 C C . LEU A 1 236 ? -2.704 13.486 -12.206 1.00 95.94 236 LEU A C 1
ATOM 1774 O O . LEU A 1 236 ? -1.716 14.020 -12.719 1.00 95.94 236 LEU A O 1
ATOM 1778 N N . GLY A 1 237 ? -3.330 12.454 -12.776 1.00 96.69 237 GLY A N 1
ATOM 1779 C CA . GLY A 1 237 ? -2.907 11.788 -14.002 1.00 96.69 237 GLY A CA 1
ATOM 1780 C C . GLY A 1 237 ? -1.709 10.858 -13.800 1.00 96.69 237 GLY A C 1
ATOM 1781 O O . GLY A 1 237 ? -1.442 10.367 -12.701 1.00 96.69 237 GLY A O 1
ATOM 1782 N N . TYR A 1 238 ? -0.983 10.592 -14.886 1.00 97.25 238 TYR A N 1
ATOM 1783 C CA . TYR A 1 238 ? 0.152 9.672 -14.892 1.00 97.25 238 TYR A CA 1
ATOM 1784 C C . TYR A 1 238 ? 1.432 10.359 -15.359 1.00 97.25 238 TYR A C 1
ATOM 1786 O O . TYR A 1 238 ? 1.392 11.217 -16.234 1.00 97.25 238 TYR A O 1
ATOM 1794 N N . MET A 1 239 ? 2.588 9.990 -14.806 1.00 94.62 239 MET A N 1
ATOM 1795 C CA . MET A 1 239 ? 3.855 10.621 -15.182 1.00 94.62 239 MET A CA 1
ATOM 1796 C C . MET A 1 239 ? 4.239 10.264 -16.619 1.00 94.62 239 MET A C 1
ATOM 1798 O O . MET A 1 239 ? 4.572 9.115 -16.906 1.00 94.62 239 MET A O 1
ATOM 1802 N N . GLY A 1 240 ? 4.210 11.255 -17.510 1.00 90.75 240 GLY A N 1
ATOM 1803 C CA . GLY A 1 240 ? 4.650 11.123 -18.892 1.00 90.75 240 GLY A CA 1
ATOM 1804 C C . GLY A 1 240 ? 6.163 11.302 -19.068 1.00 90.75 240 GLY A C 1
ATOM 1805 O O . GLY A 1 240 ? 6.862 11.700 -18.132 1.00 90.75 240 GLY A O 1
ATOM 1806 N N . PRO A 1 241 ? 6.686 11.090 -20.289 1.00 85.50 241 PRO A N 1
ATOM 1807 C CA . PRO A 1 241 ? 8.126 11.141 -20.577 1.00 85.50 241 PRO A CA 1
ATOM 1808 C C . PRO A 1 241 ? 8.791 12.495 -20.285 1.00 85.50 241 PRO A C 1
ATOM 1810 O O . PRO A 1 241 ? 9.982 12.562 -20.001 1.00 85.50 241 PRO A O 1
ATOM 1813 N N . THR A 1 242 ? 8.025 13.586 -20.348 1.00 85.62 242 THR A N 1
ATOM 1814 C CA . THR A 1 242 ? 8.482 14.956 -20.056 1.00 85.62 242 THR A CA 1
ATOM 1815 C C . THR A 1 242 ? 8.201 15.380 -18.611 1.00 85.62 242 THR A C 1
ATOM 1817 O O . THR A 1 242 ? 8.296 16.561 -18.279 1.00 85.62 242 THR A O 1
ATOM 1820 N N . ALA A 1 243 ? 7.816 14.429 -17.753 1.00 82.31 243 ALA A N 1
ATOM 1821 C CA . ALA A 1 243 ? 7.325 14.646 -16.395 1.00 82.31 243 ALA A CA 1
ATOM 1822 C C . ALA A 1 243 ? 6.054 15.517 -16.297 1.00 82.31 243 ALA A C 1
ATOM 1824 O O . ALA A 1 243 ? 5.732 16.016 -15.217 1.00 82.31 243 ALA A O 1
ATOM 1825 N N . ALA A 1 244 ? 5.340 15.703 -17.412 1.00 85.31 244 ALA A N 1
ATOM 1826 C CA . ALA A 1 244 ? 3.977 16.223 -17.438 1.00 85.31 244 ALA A CA 1
ATOM 1827 C C . ALA A 1 244 ? 2.971 15.086 -17.203 1.00 85.31 244 ALA A C 1
ATOM 1829 O O . ALA A 1 244 ? 3.248 13.936 -17.554 1.00 85.31 244 ALA A O 1
ATOM 1830 N N . ALA A 1 245 ? 1.810 15.410 -16.635 1.00 89.62 245 ALA A N 1
ATOM 1831 C CA . ALA A 1 245 ? 0.722 14.453 -16.484 1.00 89.62 245 ALA A CA 1
ATOM 1832 C C . ALA A 1 245 ? 0.156 14.051 -17.860 1.00 89.62 245 ALA A C 1
ATOM 1834 O O . ALA A 1 245 ? -0.074 14.902 -18.720 1.00 89.62 245 ALA A O 1
ATOM 1835 N N . VAL A 1 246 ? -0.046 12.751 -18.062 1.00 94.00 246 VAL A N 1
ATOM 1836 C CA . VAL A 1 246 ? -0.624 12.124 -19.260 1.00 94.00 246 VAL A CA 1
ATOM 1837 C C . VAL A 1 246 ? -1.629 11.040 -18.853 1.00 94.00 246 VAL A C 1
ATOM 1839 O O . VAL A 1 246 ? -1.816 10.775 -17.664 1.00 94.00 246 VAL A O 1
ATOM 1842 N N . ASP A 1 247 ? -2.275 10.394 -19.827 1.00 94.75 247 ASP A N 1
ATOM 1843 C CA . ASP A 1 247 ? -3.194 9.285 -19.561 1.00 94.75 247 ASP A CA 1
ATOM 1844 C C . ASP A 1 247 ? -2.481 7.977 -19.168 1.00 94.75 247 ASP A C 1
ATOM 1846 O O . ASP A 1 247 ? -1.288 7.772 -19.421 1.00 94.75 247 ASP A O 1
ATOM 1850 N N . SER A 1 248 ? -3.243 7.065 -18.562 1.00 93.00 248 SER A N 1
ATOM 1851 C CA . SER A 1 248 ? -2.760 5.804 -17.982 1.00 93.00 248 SER A CA 1
ATOM 1852 C C . SER A 1 248 ? -2.081 4.854 -18.975 1.00 93.00 248 SER A C 1
ATOM 1854 O O . SER A 1 248 ? -1.241 4.035 -18.572 1.00 93.00 248 SER A O 1
ATOM 1856 N N . ARG A 1 249 ? -2.407 4.957 -20.273 1.00 91.12 249 ARG A N 1
ATOM 1857 C CA . ARG A 1 249 ? -1.825 4.105 -21.323 1.00 91.12 249 ARG A CA 1
ATOM 1858 C C . ARG A 1 249 ? -0.387 4.498 -21.628 1.00 91.12 249 ARG A C 1
ATOM 1860 O O . ARG A 1 249 ? 0.406 3.639 -22.000 1.00 91.12 249 ARG A O 1
ATOM 1867 N N . VAL A 1 250 ? -0.059 5.778 -21.461 1.00 90.88 250 VAL A N 1
ATOM 1868 C CA . VAL A 1 250 ? 1.262 6.335 -21.777 1.00 90.88 250 VAL A CA 1
ATOM 1869 C C . VAL A 1 250 ? 2.121 6.470 -20.527 1.00 90.88 250 VAL A C 1
ATOM 1871 O O . VAL A 1 250 ? 3.316 6.192 -20.574 1.00 90.88 250 VAL A O 1
ATOM 1874 N N . GLY A 1 251 ? 1.536 6.912 -19.414 1.00 91.62 251 GLY A N 1
ATOM 1875 C CA . GLY A 1 251 ? 2.309 7.266 -18.232 1.00 91.62 251 GLY A CA 1
ATOM 1876 C C . GLY A 1 251 ? 2.854 6.064 -17.456 1.00 91.62 251 GLY A C 1
ATOM 1877 O O . GLY A 1 251 ? 2.276 4.970 -17.448 1.00 91.62 251 GLY A O 1
ATOM 1878 N N . THR A 1 252 ? 3.980 6.286 -16.782 1.00 92.31 252 THR A N 1
ATOM 1879 C CA . THR A 1 252 ? 4.713 5.253 -16.035 1.00 92.31 252 THR A CA 1
ATOM 1880 C C . THR A 1 252 ? 4.160 5.081 -14.621 1.00 92.31 252 THR A C 1
ATOM 1882 O O . THR A 1 252 ? 3.840 3.968 -14.214 1.00 92.31 252 THR A O 1
ATOM 1885 N N . PHE A 1 253 ? 3.971 6.189 -13.902 1.00 95.00 253 PHE A N 1
ATOM 1886 C CA . PHE A 1 253 ? 3.502 6.207 -12.513 1.00 95.00 253 PHE A CA 1
ATOM 1887 C C . PHE A 1 253 ? 2.138 6.869 -12.411 1.00 95.00 253 PHE A C 1
ATOM 1889 O O . PHE A 1 253 ? 1.888 7.843 -13.112 1.00 95.00 253 PHE A O 1
ATOM 1896 N N . LEU A 1 254 ? 1.294 6.396 -11.499 1.00 97.44 254 LEU A N 1
ATOM 1897 C CA . LEU A 1 254 ? 0.127 7.135 -11.029 1.00 97.44 254 LEU A CA 1
ATOM 1898 C C . LEU A 1 254 ? 0.602 8.309 -10.164 1.00 97.44 254 LEU A C 1
ATOM 1900 O O . LEU A 1 254 ? 1.340 8.103 -9.202 1.00 97.44 254 LEU A O 1
ATOM 1904 N N . LEU A 1 255 ? 0.188 9.530 -10.491 1.00 97.06 255 LEU A N 1
ATOM 1905 C CA . LEU A 1 255 ? 0.460 10.710 -9.676 1.00 97.06 255 LEU A CA 1
ATOM 1906 C C . LEU A 1 255 ? -0.711 10.941 -8.720 1.00 97.06 255 LEU A C 1
ATOM 1908 O O . LEU A 1 255 ? -1.868 10.871 -9.131 1.00 97.06 255 LEU A O 1
ATOM 1912 N N . HIS A 1 256 ? -0.431 11.225 -7.450 1.00 96.69 256 HIS A N 1
ATOM 1913 C CA . HIS A 1 256 ? -1.481 11.494 -6.469 1.00 96.69 256 HIS A CA 1
ATOM 1914 C C . HIS A 1 256 ? -1.100 12.559 -5.439 1.00 96.69 256 HIS A C 1
ATOM 1916 O O . HIS A 1 256 ? 0.077 12.857 -5.220 1.00 96.69 256 HIS A O 1
ATOM 1922 N N . SER A 1 257 ? -2.121 13.118 -4.786 1.00 95.50 257 SER A N 1
ATOM 1923 C CA . SER A 1 257 ? -1.985 14.152 -3.748 1.00 95.50 257 SER A CA 1
ATOM 1924 C C . SER A 1 257 ? -2.263 13.673 -2.316 1.00 95.50 257 SER A C 1
ATOM 1926 O O . SER A 1 257 ? -2.169 14.467 -1.372 1.00 95.50 257 SER A O 1
ATOM 1928 N N . CYS A 1 258 ? -2.594 12.387 -2.127 1.00 95.81 258 CYS A N 1
ATOM 1929 C CA . CYS A 1 258 ? -2.727 11.803 -0.789 1.00 95.81 258 CYS A CA 1
ATOM 1930 C C . CYS A 1 258 ? -1.443 12.032 0.015 1.00 95.81 258 CYS A C 1
ATOM 1932 O O . CYS A 1 258 ? -0.340 11.846 -0.500 1.00 95.81 258 CYS A O 1
ATOM 1934 N N . TRP A 1 259 ? -1.584 12.407 1.284 1.00 93.56 259 TRP A N 1
ATOM 1935 C CA . TRP A 1 259 ? -0.433 12.557 2.164 1.00 93.56 259 TRP A CA 1
ATOM 1936 C C . TRP A 1 259 ? 0.189 11.196 2.485 1.00 93.56 259 TRP A C 1
ATOM 1938 O O . TRP A 1 259 ? -0.516 10.262 2.862 1.00 93.56 259 TRP A O 1
ATOM 1948 N N . THR A 1 260 ? 1.506 11.099 2.347 1.00 92.69 260 THR A N 1
ATOM 1949 C CA . THR A 1 260 ? 2.292 9.916 2.696 1.00 92.69 260 THR A CA 1
ATOM 1950 C C . THR A 1 260 ? 3.605 10.340 3.349 1.00 92.69 260 THR A C 1
ATOM 1952 O O . THR A 1 260 ? 4.038 11.490 3.228 1.00 92.69 260 THR A O 1
ATOM 1955 N N . TYR A 1 261 ? 4.214 9.399 4.063 1.00 89.38 261 TYR A N 1
ATOM 1956 C CA . TYR A 1 261 ? 5.515 9.527 4.718 1.00 89.38 261 TYR A CA 1
ATOM 1957 C C . TYR A 1 261 ? 6.228 8.171 4.673 1.00 89.38 261 TYR A C 1
ATOM 1959 O O . TYR A 1 261 ? 5.607 7.168 4.300 1.00 89.38 261 TYR A O 1
ATOM 1967 N N . TRP A 1 262 ? 7.493 8.116 5.089 1.00 86.75 262 TRP A N 1
ATOM 1968 C CA . TRP A 1 262 ? 8.236 6.864 5.263 1.00 86.75 262 TRP A CA 1
ATOM 1969 C C . TRP A 1 262 ? 7.376 5.782 5.935 1.00 86.75 262 TRP A C 1
ATOM 1971 O O . TRP A 1 262 ? 6.642 6.083 6.872 1.00 86.75 262 TRP A O 1
ATOM 1981 N N . GLY A 1 263 ? 7.417 4.546 5.429 1.00 88.19 263 GLY A N 1
ATOM 1982 C CA . GLY A 1 263 ? 6.542 3.435 5.851 1.00 88.19 263 GLY A CA 1
ATOM 1983 C C . GLY A 1 263 ? 5.249 3.267 5.029 1.00 88.19 263 GLY A C 1
ATOM 1984 O O . GLY A 1 263 ? 4.644 2.190 5.034 1.00 88.19 263 GLY A O 1
ATOM 1985 N N . HIS A 1 264 ? 4.849 4.276 4.241 1.00 93.75 264 HIS A N 1
ATOM 1986 C CA . HIS A 1 264 ? 3.734 4.148 3.288 1.00 93.75 264 HIS A CA 1
ATOM 1987 C C . HIS A 1 264 ? 4.094 3.403 2.002 1.00 93.75 264 HIS A C 1
ATOM 1989 O O . HIS A 1 264 ? 3.207 3.166 1.190 1.00 93.75 264 HIS A O 1
ATOM 1995 N N . SER A 1 265 ? 5.353 3.043 1.769 1.00 95.19 265 SER A N 1
ATOM 1996 C CA . SER A 1 265 ? 5.711 2.247 0.597 1.00 95.19 265 SER A CA 1
ATOM 1997 C C . SER A 1 265 ? 4.882 0.966 0.527 1.00 95.19 265 SER A C 1
ATOM 1999 O O . SER A 1 265 ? 4.763 0.244 1.516 1.00 95.19 265 SER A O 1
ATOM 2001 N N . GLY A 1 266 ? 4.270 0.708 -0.625 1.00 97.75 266 GLY A N 1
ATOM 2002 C CA . GLY A 1 266 ? 3.320 -0.377 -0.850 1.00 97.75 266 GLY A CA 1
ATOM 2003 C C . GLY A 1 266 ? 1.902 -0.116 -0.328 1.00 97.75 266 GLY A C 1
ATOM 2004 O O . GLY A 1 266 ? 1.055 -1.002 -0.433 1.00 97.75 266 GLY A O 1
ATOM 2005 N N . ALA A 1 267 ? 1.609 1.068 0.221 1.00 98.12 267 ALA A N 1
ATOM 2006 C CA . ALA A 1 267 ? 0.272 1.407 0.698 1.00 98.12 267 ALA A CA 1
ATOM 2007 C C . ALA A 1 267 ? -0.724 1.479 -0.466 1.00 98.12 267 ALA A C 1
ATOM 2009 O O . ALA A 1 267 ? -0.443 2.145 -1.467 1.00 98.12 267 ALA A O 1
ATOM 2010 N N . PRO A 1 268 ? -1.888 0.820 -0.362 1.00 98.44 268 PRO A N 1
ATOM 2011 C CA . PRO A 1 268 ? -2.905 0.884 -1.399 1.00 98.44 268 PRO A CA 1
ATOM 2012 C C . PRO A 1 268 ? -3.481 2.290 -1.559 1.00 98.44 268 PRO A C 1
ATOM 2014 O O . PRO A 1 268 ? -3.823 2.965 -0.587 1.00 98.44 268 PRO A O 1
ATOM 2017 N N . LEU A 1 269 ? -3.637 2.681 -2.820 1.00 98.56 269 LEU A N 1
ATOM 2018 C CA . LEU A 1 269 ? -4.466 3.793 -3.260 1.00 98.56 269 LEU A CA 1
ATOM 2019 C C . LEU A 1 269 ? -5.816 3.211 -3.669 1.00 98.56 269 LEU A C 1
ATOM 2021 O O . LEU A 1 269 ? -5.869 2.335 -4.534 1.00 98.56 269 LEU A O 1
ATOM 2025 N N . PHE A 1 270 ? -6.888 3.682 -3.048 1.00 98.44 270 PHE A N 1
ATOM 2026 C CA . PHE A 1 270 ? -8.246 3.200 -3.263 1.00 98.44 270 PHE A CA 1
ATOM 2027 C C . PHE A 1 270 ? -9.095 4.238 -3.987 1.00 98.44 270 PHE A C 1
ATOM 2029 O O . PHE A 1 270 ? -8.994 5.430 -3.685 1.00 98.44 270 PHE A O 1
ATOM 2036 N N . ARG A 1 271 ? -9.973 3.791 -4.889 1.00 96.62 271 ARG A N 1
ATOM 2037 C CA . ARG A 1 271 ? -11.015 4.645 -5.475 1.00 96.62 271 ARG A CA 1
ATOM 2038 C C . ARG A 1 271 ? -12.093 4.948 -4.433 1.00 96.62 271 ARG A C 1
ATOM 2040 O O . ARG A 1 271 ? -12.524 4.048 -3.713 1.00 96.62 271 ARG A O 1
ATOM 2047 N N . ALA A 1 272 ? -12.532 6.202 -4.351 1.00 94.62 272 ALA A N 1
ATOM 2048 C CA . ALA A 1 272 ? -13.513 6.643 -3.357 1.00 94.62 272 ALA A CA 1
ATOM 2049 C C . ALA A 1 272 ? -14.867 5.913 -3.439 1.00 94.62 272 ALA A C 1
ATOM 2051 O O . ALA A 1 272 ? -15.458 5.601 -2.408 1.00 94.62 272 ALA A O 1
ATOM 2052 N N . ASP A 1 273 ? -15.350 5.638 -4.649 1.00 91.62 273 ASP A N 1
ATOM 2053 C CA . ASP A 1 273 ? -16.699 5.114 -4.902 1.00 91.62 273 ASP A CA 1
ATOM 2054 C C . ASP A 1 273 ? -16.879 3.624 -4.555 1.00 91.62 273 ASP A C 1
ATOM 2056 O O . ASP A 1 273 ? -17.939 3.207 -4.092 1.00 91.62 273 ASP A O 1
ATOM 2060 N N . SER A 1 274 ? -15.838 2.829 -4.776 1.00 93.69 274 SER A N 1
ATOM 2061 C CA . SER A 1 274 ? -15.850 1.364 -4.761 1.00 93.69 274 SER A CA 1
ATOM 2062 C C . SER A 1 274 ? -14.973 0.798 -3.651 1.00 93.69 274 SER A C 1
ATOM 2064 O O . SER A 1 274 ? -15.225 -0.304 -3.170 1.00 93.69 274 SER A O 1
ATOM 2066 N N . GLY A 1 275 ? -13.957 1.548 -3.214 1.00 95.69 275 GLY A N 1
ATOM 2067 C CA . GLY A 1 275 ? -12.923 1.035 -2.321 1.00 95.69 275 GLY A CA 1
ATOM 2068 C C . GLY A 1 275 ? -11.977 0.042 -3.003 1.00 95.69 275 GLY A C 1
ATOM 2069 O O . GLY A 1 275 ? -11.266 -0.679 -2.302 1.00 95.69 275 GLY A O 1
ATOM 2070 N N . ASP A 1 276 ? -11.963 0.001 -4.339 1.00 97.88 276 ASP A N 1
ATOM 2071 C CA . ASP A 1 276 ? -11.068 -0.843 -5.130 1.00 97.88 276 ASP A CA 1
ATOM 2072 C C . ASP A 1 276 ? -9.654 -0.253 -5.181 1.00 97.88 276 ASP A C 1
ATOM 2074 O O . ASP A 1 276 ? -9.472 0.963 -5.276 1.00 97.88 276 ASP A O 1
ATOM 2078 N N . VAL A 1 277 ? -8.637 -1.116 -5.166 1.00 98.62 277 VAL A N 1
ATOM 2079 C CA . VAL A 1 277 ? -7.225 -0.732 -5.279 1.00 98.62 277 VAL A CA 1
ATOM 2080 C C . VAL A 1 277 ? -6.913 -0.321 -6.717 1.00 98.62 277 VAL A C 1
ATOM 2082 O O . VAL A 1 277 ? -7.029 -1.126 -7.640 1.00 98.62 277 VAL A O 1
ATOM 2085 N N . VAL A 1 278 ? -6.455 0.915 -6.899 1.00 98.44 278 VAL A N 1
ATOM 2086 C CA . VAL A 1 278 ? -6.118 1.520 -8.204 1.00 98.44 278 VAL A CA 1
ATOM 2087 C C . VAL A 1 278 ? -4.613 1.740 -8.390 1.00 98.44 278 VAL A C 1
ATOM 2089 O O . VAL A 1 278 ? -4.142 2.062 -9.482 1.00 98.44 278 VAL A O 1
ATOM 2092 N N . GLY A 1 279 ? -3.838 1.542 -7.327 1.00 98.38 279 GLY A N 1
ATOM 2093 C CA . GLY A 1 279 ? -2.385 1.589 -7.353 1.00 98.38 279 GLY A CA 1
ATOM 2094 C C . GLY A 1 279 ? -1.782 1.362 -5.974 1.00 98.38 279 GLY A C 1
ATOM 2095 O O . GLY A 1 279 ? -2.506 1.203 -4.991 1.00 98.38 279 GLY A O 1
ATOM 2096 N N . LEU A 1 280 ? -0.453 1.357 -5.904 1.00 98.50 280 LEU A N 1
ATOM 2097 C CA . LEU A 1 280 ? 0.301 1.284 -4.649 1.00 98.50 280 LEU A CA 1
ATOM 2098 C C . LEU A 1 280 ? 1.233 2.484 -4.555 1.00 98.50 280 LEU A C 1
ATOM 2100 O O . LEU A 1 280 ? 2.007 2.703 -5.479 1.00 98.50 280 LEU A O 1
ATOM 2104 N N . HIS A 1 281 ? 1.196 3.238 -3.461 1.00 97.94 281 HIS A N 1
ATOM 2105 C CA . HIS A 1 281 ? 2.173 4.293 -3.214 1.00 97.94 281 HIS A CA 1
ATOM 2106 C C . HIS A 1 281 ? 3.590 3.708 -3.162 1.00 97.94 281 HIS A C 1
ATOM 2108 O O . HIS A 1 281 ? 3.816 2.736 -2.446 1.00 97.94 281 HIS A O 1
ATOM 2114 N N . CYS A 1 282 ? 4.542 4.296 -3.889 1.00 95.31 28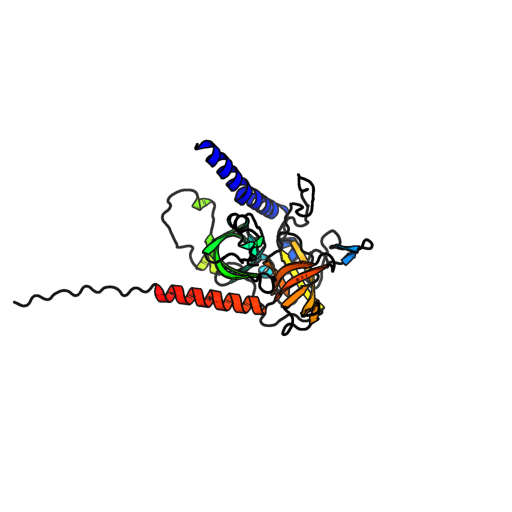2 CYS A N 1
ATOM 2115 C CA . CYS A 1 282 ? 5.909 3.768 -3.969 1.00 95.31 282 CYS A CA 1
ATOM 2116 C C . CYS A 1 282 ? 7.004 4.809 -3.733 1.00 95.31 282 CYS A C 1
ATOM 2118 O O . CYS A 1 282 ? 8.061 4.463 -3.220 1.00 95.31 282 CYS A O 1
ATOM 2120 N N . ALA A 1 283 ? 6.783 6.070 -4.106 1.00 93.00 283 ALA A N 1
ATOM 2121 C CA . ALA A 1 283 ? 7.807 7.105 -4.013 1.00 93.00 283 ALA A CA 1
ATOM 2122 C C . ALA A 1 283 ? 7.189 8.505 -3.981 1.00 93.00 283 ALA A C 1
ATOM 2124 O O . ALA A 1 283 ? 5.973 8.682 -4.112 1.00 93.00 283 ALA A O 1
ATOM 2125 N N . TRP A 1 284 ? 8.030 9.526 -3.848 1.00 89.81 284 TRP A N 1
ATOM 2126 C CA . TRP A 1 284 ? 7.599 10.913 -3.919 1.00 89.81 284 TRP A CA 1
ATOM 2127 C C . TRP A 1 284 ? 8.678 11.854 -4.456 1.00 89.81 284 TRP A C 1
ATOM 2129 O O . TRP A 1 284 ? 9.868 11.569 -4.378 1.00 89.81 284 TRP A O 1
ATOM 2139 N N . ASP A 1 285 ? 8.240 13.001 -4.974 1.00 87.00 285 ASP A N 1
ATOM 2140 C CA . ASP A 1 285 ? 9.086 14.137 -5.341 1.00 87.00 285 ASP A CA 1
ATOM 2141 C C . ASP A 1 285 ? 8.849 15.283 -4.348 1.00 87.00 285 ASP A C 1
ATOM 2143 O O . ASP A 1 285 ? 7.834 15.981 -4.416 1.00 87.00 285 ASP A O 1
ATOM 2147 N N . ASP A 1 286 ? 9.803 15.517 -3.445 1.00 76.88 286 ASP A N 1
ATOM 2148 C CA . ASP A 1 286 ? 9.702 16.571 -2.425 1.00 76.88 286 ASP A CA 1
ATOM 2149 C C . ASP A 1 286 ? 9.731 17.991 -3.001 1.00 76.88 286 ASP A C 1
ATOM 2151 O O . ASP A 1 286 ? 9.194 18.928 -2.402 1.00 76.88 286 ASP A O 1
ATOM 2155 N N . ARG A 1 287 ? 10.317 18.183 -4.189 1.00 80.81 287 ARG A N 1
ATOM 2156 C CA . ARG A 1 287 ? 10.379 19.502 -4.837 1.00 80.81 287 ARG A CA 1
ATOM 2157 C C . ARG A 1 287 ? 9.017 19.882 -5.401 1.00 80.81 287 ARG A C 1
ATOM 2159 O O . ARG A 1 287 ? 8.594 21.039 -5.298 1.00 80.81 287 ARG A O 1
ATOM 2166 N N . ARG A 1 288 ? 8.332 18.915 -6.012 1.00 81.19 288 ARG A N 1
ATOM 2167 C CA . ARG A 1 288 ? 7.019 19.118 -6.643 1.00 81.19 288 ARG A CA 1
ATOM 2168 C C . ARG A 1 288 ? 5.851 18.811 -5.714 1.00 81.19 288 ARG A C 1
ATOM 2170 O O . ARG A 1 288 ? 4.746 19.254 -6.004 1.00 81.19 288 ARG A O 1
ATOM 2177 N N . GLY A 1 289 ? 6.098 18.122 -4.601 1.00 82.44 289 GLY A N 1
ATOM 2178 C CA . GLY A 1 289 ? 5.063 17.652 -3.680 1.00 82.44 289 GLY A CA 1
ATOM 2179 C C . GLY A 1 289 ? 4.182 16.562 -4.271 1.00 82.44 289 GLY A C 1
ATOM 2180 O O . GLY A 1 289 ? 3.090 16.319 -3.764 1.00 82.44 289 GLY A O 1
ATOM 2181 N N . THR A 1 290 ? 4.626 15.952 -5.368 1.00 86.50 290 THR A N 1
ATOM 2182 C CA . THR A 1 290 ? 3.875 14.933 -6.090 1.00 86.50 290 THR A CA 1
ATOM 2183 C C . THR A 1 290 ? 4.229 13.571 -5.521 1.00 86.50 290 THR A C 1
ATOM 2185 O O . THR A 1 290 ? 5.403 13.258 -5.321 1.00 86.50 290 THR A O 1
ATOM 2188 N N . ARG A 1 291 ? 3.216 12.753 -5.245 1.00 94.69 291 ARG A N 1
ATOM 2189 C CA . ARG A 1 291 ? 3.416 11.370 -4.817 1.00 94.69 291 ARG A CA 1
ATOM 2190 C C . ARG A 1 291 ? 3.240 10.440 -6.008 1.00 94.69 291 ARG A C 1
ATOM 2192 O O . ARG A 1 291 ? 2.412 10.698 -6.882 1.00 94.69 291 ARG A O 1
ATOM 2199 N N . HIS A 1 292 ? 4.047 9.390 -6.051 1.00 95.88 292 HIS A N 1
ATOM 2200 C CA . HIS A 1 292 ? 4.053 8.402 -7.119 1.00 95.88 292 HIS A CA 1
ATOM 2201 C C . HIS A 1 292 ? 3.482 7.085 -6.604 1.00 95.88 292 HIS A C 1
ATOM 2203 O O . HIS A 1 292 ? 3.794 6.648 -5.491 1.00 95.88 292 HIS A O 1
ATOM 2209 N N . GLY A 1 293 ? 2.685 6.437 -7.444 1.00 97.62 293 GLY A N 1
ATOM 2210 C CA . GLY A 1 293 ? 2.219 5.083 -7.230 1.00 97.62 293 GLY A CA 1
ATOM 2211 C C . GLY A 1 293 ? 2.415 4.187 -8.448 1.00 97.62 293 GLY A C 1
ATOM 2212 O O . GLY A 1 293 ? 2.401 4.638 -9.594 1.00 97.62 293 GLY A O 1
ATOM 2213 N N . GLN A 1 294 ? 2.561 2.893 -8.190 1.00 97.94 294 GLN A N 1
ATOM 2214 C CA . GLN A 1 294 ? 2.521 1.844 -9.202 1.00 97.94 294 GLN A CA 1
ATOM 2215 C C . GLN A 1 294 ? 1.094 1.736 -9.745 1.00 97.94 294 GLN A C 1
ATOM 2217 O O . GLN A 1 294 ? 0.139 1.627 -8.973 1.00 97.94 294 GLN A O 1
ATOM 2222 N N . LYS A 1 295 ? 0.935 1.801 -11.071 1.00 96.69 295 LYS A N 1
ATOM 2223 C CA . LYS A 1 295 ? -0.383 1.833 -11.723 1.00 96.69 295 LYS A CA 1
ATOM 2224 C C . LYS A 1 295 ? -1.071 0.471 -11.720 1.00 96.69 295 LYS A C 1
ATOM 2226 O O . LYS A 1 295 ? -0.404 -0.554 -11.829 1.00 96.69 295 LYS A O 1
ATOM 2231 N N . VAL A 1 296 ? -2.407 0.469 -11.710 1.00 97.94 296 VAL A N 1
ATOM 2232 C CA . VAL A 1 296 ? -3.249 -0.743 -11.656 1.00 97.94 296 VAL A CA 1
ATOM 2233 C C . VAL A 1 296 ? -2.865 -1.840 -12.662 1.00 97.94 296 VAL A C 1
ATOM 2235 O O . VAL A 1 296 ? -2.954 -3.020 -12.339 1.00 97.94 296 VAL A O 1
ATOM 2238 N N . GLN A 1 297 ? -2.362 -1.480 -13.849 1.00 97.25 297 GLN A N 1
ATOM 2239 C CA . GLN A 1 297 ? -1.903 -2.465 -14.834 1.00 97.25 297 GLN A CA 1
ATOM 2240 C C . GLN A 1 297 ? -0.770 -3.349 -14.289 1.00 97.25 297 GLN A C 1
ATOM 2242 O O . GLN A 1 297 ? -0.829 -4.567 -14.425 1.00 97.25 297 GLN A O 1
ATOM 2247 N N . LEU A 1 298 ? 0.217 -2.757 -13.605 1.00 96.81 298 LEU A N 1
ATOM 2248 C CA . LEU A 1 298 ? 1.321 -3.512 -13.003 1.00 96.81 298 LEU A CA 1
ATOM 2249 C C . LEU A 1 298 ? 0.824 -4.448 -11.896 1.00 96.81 298 LEU A C 1
ATOM 2251 O O . LEU A 1 298 ? 1.340 -5.553 -11.742 1.00 96.81 298 LEU A O 1
ATOM 2255 N N . LEU A 1 299 ? -0.212 -4.038 -11.155 1.00 98.25 299 LEU A N 1
ATOM 2256 C CA . LEU A 1 299 ? -0.848 -4.870 -10.131 1.00 98.25 299 LEU A CA 1
ATOM 2257 C C . LEU A 1 299 ? -1.498 -6.109 -10.764 1.00 98.25 299 LEU A C 1
ATOM 2259 O O . LEU A 1 299 ? -1.316 -7.221 -10.261 1.00 98.25 299 LEU A O 1
ATOM 2263 N N . HIS A 1 300 ? -2.214 -5.942 -11.880 1.00 98.25 300 HIS A N 1
ATOM 2264 C CA . HIS A 1 300 ? -2.806 -7.062 -12.622 1.00 98.25 300 HIS A CA 1
ATOM 2265 C C . HIS A 1 300 ? -1.750 -8.013 -13.176 1.00 98.25 300 HIS A C 1
ATOM 2267 O O . HIS A 1 300 ? -1.866 -9.226 -12.979 1.00 98.25 300 HIS A O 1
ATOM 2273 N N . ASP A 1 301 ? -0.705 -7.476 -13.805 1.00 97.56 301 ASP A N 1
ATOM 2274 C CA . ASP A 1 301 ? 0.380 -8.268 -14.391 1.00 97.56 301 ASP A CA 1
ATOM 2275 C C . ASP A 1 301 ? 1.096 -9.101 -13.313 1.00 97.56 301 ASP A C 1
ATOM 2277 O O . ASP A 1 301 ? 1.291 -10.314 -13.470 1.00 97.56 301 ASP A O 1
ATOM 2281 N N . ALA A 1 302 ? 1.393 -8.485 -12.164 1.00 97.69 302 ALA A N 1
ATOM 2282 C CA . ALA A 1 302 ? 2.015 -9.150 -11.024 1.00 97.69 302 ALA A CA 1
ATOM 2283 C C . ALA A 1 302 ? 1.136 -10.272 -10.448 1.00 97.69 302 ALA A C 1
ATOM 2285 O O . ALA A 1 302 ? 1.608 -11.387 -10.201 1.00 97.69 302 ALA A O 1
ATOM 2286 N N . LEU A 1 303 ? -0.164 -10.020 -10.268 1.00 98.12 303 LEU A N 1
ATOM 2287 C CA . LEU A 1 303 ? -1.103 -11.022 -9.758 1.00 98.12 303 LEU A CA 1
ATOM 2288 C C . LEU A 1 303 ? -1.314 -12.175 -10.740 1.00 98.12 303 LEU A C 1
ATOM 2290 O O . LEU A 1 303 ? -1.415 -13.332 -10.319 1.00 98.12 303 LEU A O 1
ATOM 2294 N N . ALA A 1 304 ? -1.372 -11.891 -12.041 1.00 97.56 304 ALA A N 1
ATOM 2295 C CA . ALA A 1 304 ? -1.463 -12.914 -13.074 1.00 97.56 304 ALA A CA 1
ATOM 2296 C C . ALA A 1 304 ? -0.235 -13.837 -13.045 1.00 97.56 304 ALA A C 1
ATOM 2298 O O . ALA A 1 304 ? -0.391 -15.065 -13.026 1.00 97.56 304 ALA A O 1
ATOM 2299 N N . ALA A 1 305 ? 0.967 -13.259 -12.952 1.00 96.31 305 ALA A N 1
ATOM 2300 C CA . ALA A 1 305 ? 2.221 -13.997 -12.858 1.00 96.31 305 ALA A CA 1
ATOM 2301 C C . ALA A 1 305 ? 2.312 -14.838 -11.572 1.00 96.31 305 ALA A C 1
ATOM 2303 O O . ALA A 1 305 ? 2.582 -16.040 -11.640 1.00 96.31 305 ALA A O 1
ATOM 2304 N N . ALA A 1 306 ? 1.994 -14.259 -10.410 1.00 95.56 306 ALA A N 1
ATOM 2305 C CA . ALA A 1 306 ? 1.993 -14.972 -9.131 1.00 95.56 306 ALA A CA 1
ATOM 2306 C C . ALA A 1 306 ? 1.012 -16.162 -9.130 1.00 95.56 306 ALA A C 1
ATOM 2308 O O . ALA A 1 306 ? 1.344 -17.272 -8.701 1.00 95.56 306 ALA A O 1
ATOM 2309 N N . ARG A 1 307 ? -0.198 -15.971 -9.674 1.00 94.25 307 ARG A N 1
ATOM 2310 C CA . ARG A 1 307 ? -1.197 -17.045 -9.813 1.00 94.25 307 ARG A CA 1
ATOM 2311 C C . ARG A 1 307 ? -0.735 -18.134 -10.782 1.00 94.25 307 ARG A C 1
ATOM 2313 O O . ARG A 1 307 ? -1.001 -19.311 -10.537 1.00 94.25 307 ARG A O 1
ATOM 2320 N N . ALA A 1 308 ? -0.050 -17.776 -11.869 1.00 91.75 308 ALA A N 1
ATOM 2321 C CA . ALA A 1 308 ? 0.519 -18.745 -12.802 1.00 91.75 308 ALA A CA 1
ATOM 2322 C C . ALA A 1 308 ? 1.619 -19.593 -12.143 1.00 91.75 308 ALA A C 1
ATOM 2324 O O . ALA A 1 308 ? 1.579 -20.821 -12.251 1.00 91.75 308 ALA A O 1
ATOM 2325 N N . ALA A 1 309 ? 2.523 -18.967 -11.385 1.00 86.12 309 ALA A N 1
ATOM 2326 C CA . ALA A 1 309 ? 3.566 -19.662 -10.632 1.00 86.12 309 ALA A CA 1
ATOM 2327 C C . ALA A 1 309 ? 2.979 -20.649 -9.605 1.00 86.12 309 ALA A C 1
ATOM 2329 O O . ALA A 1 309 ? 3.412 -21.802 -9.527 1.00 86.12 309 ALA A O 1
ATOM 2330 N N . LYS A 1 310 ? 1.923 -20.245 -8.881 1.00 81.94 310 LYS A N 1
ATOM 2331 C CA . LYS A 1 310 ? 1.202 -21.114 -7.933 1.00 81.94 310 LYS A CA 1
ATOM 2332 C C . LYS A 1 310 ? 0.555 -22.326 -8.614 1.00 81.94 310 LYS A C 1
ATOM 2334 O O . LYS A 1 310 ? 0.567 -23.420 -8.059 1.00 81.94 310 LYS A O 1
ATOM 2339 N N . ARG A 1 311 ? -0.005 -22.169 -9.819 1.00 83.94 311 ARG A N 1
ATOM 2340 C CA . ARG A 1 311 ? -0.570 -23.304 -10.576 1.00 83.94 311 ARG A CA 1
ATOM 2341 C C . ARG A 1 311 ? 0.511 -24.281 -11.036 1.00 83.94 311 ARG A C 1
ATOM 2343 O O . ARG A 1 311 ? 0.312 -25.491 -10.938 1.00 83.94 311 ARG A O 1
ATOM 2350 N N . ALA A 1 312 ? 1.653 -23.768 -11.494 1.00 78.50 312 ALA A N 1
ATOM 2351 C CA . ALA A 1 312 ? 2.771 -24.599 -11.930 1.00 78.50 312 ALA A CA 1
ATOM 2352 C C . ALA A 1 312 ? 3.316 -25.468 -10.780 1.00 78.50 312 ALA A C 1
ATOM 2354 O O . ALA A 1 312 ? 3.488 -26.674 -10.958 1.00 78.50 312 ALA A O 1
ATOM 2355 N N . SER A 1 313 ? 3.492 -24.902 -9.580 1.00 73.88 313 SER A N 1
ATOM 23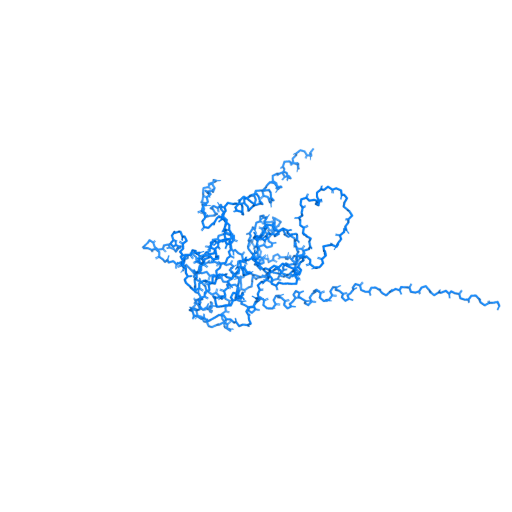56 C CA . SER A 1 313 ? 4.015 -25.644 -8.422 1.00 73.88 313 SER A CA 1
ATOM 2357 C C . SER A 1 313 ? 3.092 -26.773 -7.944 1.00 73.88 313 SER A C 1
ATOM 2359 O O . SER A 1 313 ? 3.580 -27.838 -7.565 1.00 73.88 313 SER A O 1
ATOM 2361 N N . VAL A 1 314 ? 1.769 -26.595 -8.031 1.00 71.06 314 VAL A N 1
ATOM 2362 C CA . VAL A 1 314 ? 0.785 -27.646 -7.708 1.00 71.06 314 VAL A CA 1
ATOM 2363 C C . VAL A 1 314 ? 0.827 -28.788 -8.731 1.00 71.06 314 VAL A C 1
ATOM 2365 O O . VAL A 1 314 ? 0.750 -29.955 -8.350 1.00 71.06 314 VAL A O 1
ATOM 2368 N N . SER A 1 315 ? 1.000 -28.479 -10.020 1.00 60.34 315 SER A N 1
ATOM 2369 C CA . SER A 1 315 ? 1.016 -29.492 -11.087 1.00 60.34 315 SER A CA 1
ATOM 2370 C C . SER A 1 315 ? 2.253 -30.406 -11.068 1.00 60.34 315 SER A C 1
ATOM 2372 O O . SER A 1 315 ? 2.154 -31.580 -11.418 1.00 60.34 315 SER A O 1
ATOM 2374 N N . CYS A 1 316 ? 3.400 -29.909 -10.594 1.00 56.06 316 CYS A N 1
ATOM 2375 C CA . CYS A 1 316 ? 4.656 -30.666 -10.534 1.00 56.06 316 CYS A CA 1
ATOM 2376 C C . CYS A 1 316 ? 4.785 -31.558 -9.281 1.00 56.06 316 CYS A C 1
ATOM 2378 O O . CYS A 1 316 ? 5.665 -32.415 -9.229 1.00 56.06 316 CYS A O 1
ATOM 2380 N N . GLY A 1 317 ? 3.923 -31.377 -8.272 1.00 44.59 317 GLY A N 1
ATOM 2381 C CA . GLY A 1 317 ? 3.943 -32.139 -7.014 1.00 44.59 317 GLY A CA 1
ATOM 2382 C C . GLY A 1 317 ? 3.296 -33.531 -7.079 1.00 44.59 317 GLY A C 1
ATOM 2383 O O . GLY A 1 317 ? 3.358 -34.283 -6.107 1.00 44.59 317 GLY A O 1
ATOM 2384 N N . GLY A 1 318 ? 2.681 -33.899 -8.207 1.00 37.25 318 GLY A N 1
ATOM 2385 C CA . GLY A 1 318 ? 2.078 -35.215 -8.424 1.00 37.25 318 GLY A CA 1
ATOM 2386 C C . GLY A 1 318 ? 3.095 -36.251 -8.902 1.00 37.25 318 GLY A C 1
ATOM 2387 O O . GLY A 1 318 ? 3.106 -36.603 -10.079 1.00 37.25 318 GLY A O 1
ATOM 2388 N N . ALA A 1 319 ? 3.947 -36.766 -8.014 1.00 36.78 319 ALA A N 1
ATOM 2389 C CA . ALA A 1 319 ? 4.767 -37.931 -8.347 1.00 36.78 319 ALA A CA 1
ATOM 2390 C C . ALA A 1 319 ? 3.860 -39.161 -8.590 1.00 36.78 319 ALA A C 1
ATOM 2392 O O . ALA A 1 319 ? 2.984 -39.446 -7.765 1.00 36.78 319 ALA A O 1
ATOM 2393 N N . PRO A 1 320 ? 4.043 -39.924 -9.684 1.00 42.09 320 PRO A N 1
ATOM 2394 C CA . PRO A 1 320 ? 3.248 -41.116 -9.927 1.00 42.09 320 PRO A CA 1
ATOM 2395 C C . PRO A 1 320 ? 3.587 -42.174 -8.876 1.00 42.09 320 PRO A C 1
ATOM 2397 O O . PRO A 1 320 ? 4.733 -42.600 -8.735 1.00 42.09 320 PRO A O 1
ATOM 2400 N N . SER A 1 321 ? 2.557 -42.609 -8.150 1.00 39.03 321 SER A N 1
ATOM 2401 C CA . SER A 1 321 ? 2.567 -43.806 -7.311 1.00 39.03 321 SER A CA 1
ATOM 2402 C C . SER A 1 321 ? 3.247 -44.956 -8.063 1.00 39.03 321 SER A C 1
ATOM 2404 O O . SER A 1 321 ? 2.702 -45.500 -9.028 1.00 39.03 321 SER A O 1
ATOM 2406 N N . MET A 1 322 ? 4.454 -45.327 -7.627 1.00 38.22 322 MET A N 1
ATOM 2407 C CA . MET A 1 322 ? 5.100 -46.575 -8.022 1.00 38.22 322 MET A CA 1
ATOM 2408 C C . MET A 1 322 ? 4.208 -47.731 -7.557 1.00 38.22 322 MET A C 1
ATOM 2410 O O . MET A 1 322 ? 4.325 -48.230 -6.439 1.00 38.22 322 MET A O 1
ATOM 2414 N N . ARG A 1 323 ? 3.303 -48.185 -8.428 1.00 39.38 323 ARG A N 1
ATOM 2415 C CA . ARG A 1 323 ? 2.675 -49.497 -8.284 1.00 39.38 323 ARG A CA 1
ATOM 2416 C C . ARG A 1 323 ? 3.768 -50.547 -8.425 1.00 39.38 323 ARG A C 1
ATOM 2418 O O . ARG A 1 323 ? 4.313 -50.759 -9.509 1.00 39.38 323 ARG A O 1
ATOM 2425 N N . SER A 1 324 ? 4.081 -51.203 -7.314 1.00 38.56 324 SER A N 1
ATOM 2426 C CA . SER A 1 324 ? 4.946 -52.372 -7.267 1.00 38.56 324 SER A CA 1
ATOM 2427 C C . SER A 1 324 ? 4.425 -53.437 -8.240 1.00 38.56 324 SER A C 1
ATOM 2429 O O . SER A 1 324 ? 3.336 -53.993 -8.095 1.00 38.56 324 SER A O 1
ATOM 2431 N N . ARG A 1 325 ? 5.205 -53.724 -9.286 1.00 42.69 325 ARG A N 1
ATOM 2432 C CA . ARG A 1 325 ? 4.976 -54.891 -10.143 1.00 42.69 325 ARG A CA 1
ATOM 2433 C C . ARG A 1 325 ? 5.322 -56.139 -9.335 1.00 42.69 325 ARG A C 1
ATOM 2435 O O . ARG A 1 325 ? 6.497 -56.461 -9.166 1.00 42.69 325 ARG A O 1
ATOM 2442 N N . SER A 1 326 ? 4.307 -56.850 -8.845 1.00 40.28 326 SER A N 1
ATOM 2443 C CA . SER A 1 326 ? 4.506 -58.181 -8.278 1.00 40.28 326 SER A CA 1
ATOM 2444 C C . SER A 1 326 ? 4.929 -59.143 -9.396 1.00 40.28 326 SER A C 1
ATOM 2446 O O . SER A 1 326 ? 4.243 -59.341 -10.402 1.00 40.28 326 SER A O 1
ATOM 2448 N N . LYS A 1 327 ? 6.127 -59.719 -9.252 1.00 43.28 327 LYS A N 1
ATOM 2449 C CA . LYS A 1 327 ? 6.609 -60.802 -10.112 1.00 43.28 327 LYS A CA 1
ATOM 2450 C C . LYS A 1 327 ? 5.791 -62.056 -9.809 1.00 43.28 327 LYS A C 1
ATOM 2452 O O . LYS A 1 327 ? 5.982 -62.707 -8.785 1.00 43.28 327 LYS A O 1
ATOM 2457 N N . ARG A 1 328 ? 4.896 -62.414 -10.727 1.00 43.00 328 ARG A N 1
ATOM 2458 C CA . ARG A 1 328 ? 4.191 -63.698 -10.739 1.00 43.00 328 ARG A CA 1
ATOM 2459 C C . ARG A 1 328 ? 5.181 -64.788 -11.173 1.00 43.00 328 ARG A C 1
ATOM 2461 O O . ARG A 1 328 ? 5.476 -64.923 -12.356 1.00 43.00 328 ARG A O 1
ATOM 2468 N N . ARG A 1 329 ? 5.727 -65.539 -10.209 1.00 45.12 329 ARG A N 1
ATOM 2469 C CA . ARG A 1 329 ? 6.440 -66.806 -10.456 1.00 45.12 329 ARG A CA 1
ATOM 2470 C C . ARG A 1 329 ? 5.454 -67.802 -11.081 1.00 45.12 329 ARG A C 1
ATOM 2472 O O . ARG A 1 329 ? 4.442 -68.119 -10.459 1.00 45.12 329 ARG A O 1
ATOM 2479 N N . ARG A 1 330 ? 5.739 -68.280 -12.295 1.00 45.72 330 ARG A N 1
ATOM 2480 C CA . ARG A 1 330 ? 5.134 -69.502 -12.842 1.00 45.72 330 ARG A CA 1
ATOM 2481 C C . ARG A 1 330 ? 6.022 -70.691 -12.472 1.00 45.72 330 ARG A C 1
ATOM 2483 O O . ARG A 1 330 ? 7.244 -70.568 -12.513 1.00 45.72 330 ARG A O 1
ATOM 2490 N N . ARG A 1 331 ? 5.354 -71.756 -12.027 1.00 48.31 331 ARG A N 1
ATOM 2491 C CA . ARG A 1 331 ? 5.873 -73.122 -11.940 1.00 48.31 331 ARG A CA 1
ATOM 2492 C C . ARG A 1 331 ? 6.097 -73.676 -13.339 1.00 48.31 331 ARG A C 1
ATOM 2494 O O . ARG A 1 331 ? 5.356 -73.221 -14.242 1.00 48.31 331 ARG A O 1
#

Foldseek 3Di:
DVVVVVVVVVVQCCAFAVVLLVLLVVLLVPQPVLVCLLQQWAFEFWDQDPVRFIDTDPGIDHDPLFDSDSLLLQQKKWFSGPLIAIWGAAAPQKIKFFQSSLDDPVVVVVPPVPLDDDDSFQRWTWMATSVRWIFIWTWLDADQHSVRLGTMTMIGTFDTDDPVVPDDDPPPPSPPPSVVRNPGRHAAADPDADDAFFKKKWWWAAAQFQPVDPDPRGHGHCDRSNGRHMWIWTFHAAQAPVRHHDHPVHHSWTKIRTDDHHRQGNIFIAGSPRSHGQWGFHADDRNVSITTTGGSVSVVVNVVSSVVSVVVVVVVPDDDPPPDDDDDDDD

Secondary structure (DSSP, 8-state):
--HHHHHHHHHHHIIIIIHHHHHHHHHHHH--HHHHHHTTEEEPPPEE-TTS-EEPPSSEEE-TTS---HHHHHTEEEE-SSS--EEEE-STTEEEE-GGGG--GGGGGS-GGG-PPPP-TT-EEEEE-TTS-EEEEEEEEEEE-TTSS-EEEEEEEEEE--GGGGSS---------HHHHHTS--PPBPSSPPPTT-EEEEEE---SB-TT--SSSPPBP--SSSSSEEEEEEEEEEE-TTSSEE-TTT-SEEEE-----TT-TTPEEEETTT--EEEEEEEEETTTTEEEEEEHHHHHHHHHHHHHHHHHHHHHT--------------

Nearest PDB structures (foldseek):
  2qf3-assembly1_B  TM=7.737E-01  e=2.092E-10  Escherichia coli K-12
  3lt3-assembl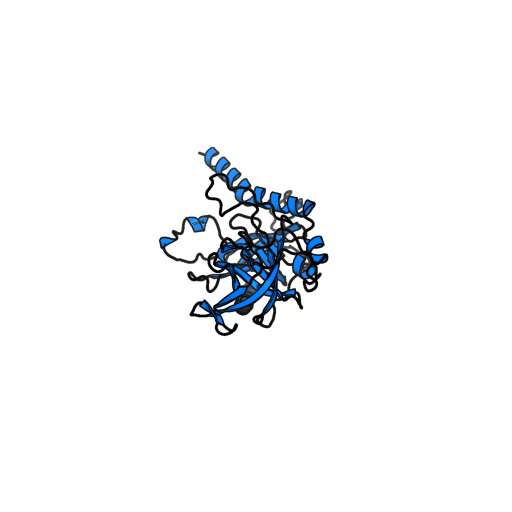y3_A  TM=7.715E-01  e=2.092E-10  Mycobacterium tuberculosis H37Rv
  3lgv-assembly1_C  TM=7.114E-01  e=5.410E-10  Escherichia coli K-12
  3lgv-assembly1_B  TM=6.703E-01  e=5.116E-10  Escherichia coli K-12
  8ch6-assembly1_y  TM=2.529E-01  e=1.501E+00  Homo sapiens

pLDDT: mean 82.89, std 16.93, range [36.78, 98.62]